Protein AF-0000000077609383 (afdb_homodimer)

Nearest PDB structures (foldseek):
  3kye-assembly2_C  TM=8.681E-01  e=3.679E-08  Streptomyces avermitilis MA-4680 = NBRC 14893
  3t1q-assembly1_B  TM=8.604E-01  e=1.510E-07  Thermus thermophilus HB8
  3t1r-assembly2_C  TM=8.497E-01  e=1.930E-07  Thermus thermophilus HB8
  1j3w-assembly1_B  TM=8.559E-01  e=5.478E-07  Thermus thermophilus HB8
  7f8m-assembly3_F  TM=8.580E-01  e=4.845E-07  Candidatus Thorarchaeota archaeon SMTZ1-45

Foldseek 3Di:
DPPLVCVQVLQCPLDDPFWAKKFKAWLCQHTSDMDGPCPVHNPSVVSNVVSVVLVVCQVCVCVVPVPDGDAKDWDDDPFKIKIWGAAADTMIMIIMGGPPPDPVSVNVSSNVSSVVRNVVVVVVVD/DPPLVCVQVLQCPLDDPFWAKKFKAWLCQHTSDMDGPCPVHNPSVVSNVVSVVLVVCQVCVCVVPVPDGDAKDWDDDPFKIKIWGAAADTMIMIIMGGPPPDPVSVNVSSNVSSVVRNVVVVVVVD

Secondary structure (DSSP, 8-state):
---TTTHHHHHHTT-BTTEEEEEEEETT--EEEEEE-SSS--HHHHHHHHHHHHHHHHHHHHHH-TT----EEEEE-SS-EEEEEEETTTEEEEEEE-TTS-HHHHHHHHHHHHHHHHHHHHHHH-/---TTTHHHHHGGG-BTTEEEEEEEETT--EEEEEE-SSS--HHHHHHHHHHHHHHHHHHHHHH-TT----EEEEE-SS-EEEEEEETTTEEEEEEE-TTS-HHHHHHHHHHHHHHHHHHHHHHH-

Structure (mmCIF, N/CA/C/O backbone):
data_AF-0000000077609383-model_v1
#
loop_
_entity.id
_entity.type
_entity.pdbx_description
1 polymer 'Roadblock/LC7 domain'
#
loop_
_atom_site.group_PDB
_atom_site.id
_atom_site.type_symbol
_atom_site.label_atom_id
_atom_site.label_alt_id
_atom_site.label_comp_id
_atom_site.label_asym_id
_atom_site.label_entity_id
_atom_site.label_seq_id
_atom_site.pdbx_PDB_ins_code
_atom_site.Cartn_x
_atom_site.Cartn_y
_atom_site.Cartn_z
_atom_site.occupancy
_atom_site.B_iso_or_equiv
_atom_site.auth_seq_id
_atom_site.auth_comp_id
_atom_site.auth_asym_id
_atom_site.auth_atom_id
_atom_site.pdbx_PDB_model_num
ATOM 1 N N . MET A 1 1 ? -0.953 -30.688 -5.75 1 47.53 1 MET A N 1
ATOM 2 C CA . MET A 1 1 ? 0.244 -29.984 -5.297 1 47.53 1 MET A CA 1
ATOM 3 C C . MET A 1 1 ? 0.828 -29.125 -6.422 1 47.53 1 MET A C 1
ATOM 5 O O . MET A 1 1 ? 0.877 -29.562 -7.574 1 47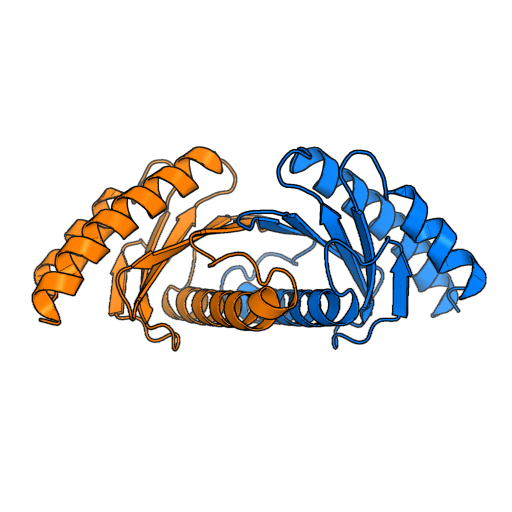.53 1 MET A O 1
ATOM 9 N N . LEU A 1 2 ? 0.626 -27.797 -6.316 1 54.72 2 LEU A N 1
ATOM 10 C CA . LEU A 1 2 ? 1.223 -27.031 -7.406 1 54.72 2 LEU A CA 1
ATOM 11 C C . LEU A 1 2 ? 2.557 -27.641 -7.828 1 54.72 2 LEU A C 1
ATOM 13 O O . LEU A 1 2 ? 3.41 -27.922 -6.984 1 54.72 2 LEU A O 1
ATOM 17 N N . ARG A 1 3 ? 2.477 -28.453 -8.82 1 62.62 3 ARG A N 1
ATOM 18 C CA . ARG A 1 3 ? 3.744 -28.969 -9.32 1 62.62 3 ARG A CA 1
ATOM 19 C C . ARG A 1 3 ? 4.812 -27.891 -9.344 1 62.62 3 ARG A C 1
ATOM 21 O O . ARG A 1 3 ? 4.672 -26.875 -10.047 1 62.62 3 ARG A O 1
ATOM 28 N N . ALA A 1 4 ? 5.645 -27.812 -8.391 1 66 4 ALA A N 1
ATOM 29 C CA . ALA A 1 4 ? 6.781 -26.922 -8.156 1 66 4 ALA A CA 1
ATOM 30 C C . ALA A 1 4 ? 7.492 -26.578 -9.469 1 66 4 ALA A C 1
ATOM 32 O O . ALA A 1 4 ? 7.883 -25.438 -9.688 1 66 4 ALA A O 1
ATOM 33 N N . LYS A 1 5 ? 7.383 -27.594 -10.406 1 75.38 5 LYS A N 1
ATOM 34 C CA . LYS A 1 5 ? 8.203 -27.406 -11.602 1 75.38 5 LYS A CA 1
ATOM 35 C C . LYS A 1 5 ? 7.559 -26.422 -12.562 1 75.38 5 LYS A C 1
ATOM 37 O O . LYS A 1 5 ? 8.25 -25.734 -13.32 1 75.38 5 LYS A O 1
ATOM 42 N N . VAL A 1 6 ? 6.301 -26.266 -12.438 1 88.25 6 VAL A N 1
ATOM 43 C CA . VAL A 1 6 ? 5.609 -25.453 -13.43 1 88.25 6 VAL A CA 1
ATOM 44 C C . VAL A 1 6 ? 5.402 -24.031 -12.891 1 88.25 6 VAL A C 1
ATOM 46 O O . VAL A 1 6 ? 5.141 -23.109 -13.656 1 88.25 6 VAL A O 1
ATOM 49 N N . LEU A 1 7 ? 5.617 -23.812 -11.609 1 93.44 7 LEU A N 1
ATOM 50 C CA . LEU A 1 7 ? 5.266 -22.562 -10.953 1 93.44 7 LEU A CA 1
ATOM 51 C C . LEU A 1 7 ? 6.09 -21.406 -11.516 1 93.44 7 LEU A C 1
ATOM 53 O O . LEU A 1 7 ? 5.543 -20.359 -11.898 1 93.44 7 LEU A O 1
ATOM 57 N N . PRO A 1 8 ? 7.383 -21.672 -11.734 1 93.81 8 PRO A N 1
ATOM 58 C CA . PRO A 1 8 ? 8.164 -20.562 -12.305 1 93.81 8 PRO A CA 1
ATOM 59 C C . PRO A 1 8 ? 7.715 -20.203 -13.719 1 93.81 8 PRO A C 1
ATOM 61 O O . PRO A 1 8 ? 7.723 -19.016 -14.086 1 93.81 8 PRO A O 1
ATOM 64 N N . GLU A 1 9 ? 7.383 -21.203 -14.453 1 94.56 9 GLU A N 1
ATOM 65 C CA . GLU A 1 9 ? 6.906 -20.953 -15.812 1 94.56 9 GLU A CA 1
ATOM 66 C C . GLU A 1 9 ? 5.613 -20.141 -15.805 1 94.56 9 GLU A C 1
ATOM 68 O O . GLU A 1 9 ? 5.453 -19.219 -16.594 1 94.56 9 GLU A O 1
ATOM 73 N N . VAL A 1 10 ? 4.715 -20.5 -14.922 1 96.06 10 VAL A N 1
ATOM 74 C CA . VAL A 1 10 ? 3.422 -19.828 -14.82 1 96.06 10 VAL A CA 1
ATOM 75 C C . VAL A 1 10 ? 3.619 -18.391 -14.352 1 96.06 10 VAL A C 1
ATOM 77 O O . VAL A 1 10 ? 3.072 -17.453 -14.938 1 96.06 10 VAL A O 1
ATOM 80 N N . LEU A 1 11 ? 4.422 -18.172 -13.32 1 97.38 11 LEU A N 1
ATOM 81 C CA . LEU A 1 11 ? 4.703 -16.844 -12.797 1 97.38 11 LEU A CA 1
ATOM 82 C C . LEU A 1 11 ? 5.398 -15.984 -13.852 1 97.38 11 LEU A C 1
ATOM 84 O O . LEU A 1 11 ? 5.152 -14.781 -13.938 1 97.38 11 LEU A O 1
ATOM 88 N N . GLY A 1 12 ? 6.211 -16.609 -14.617 1 97.12 12 GLY A N 1
ATOM 89 C CA . GLY A 1 12 ? 7.004 -15.922 -15.625 1 97.12 12 GLY A CA 1
ATOM 90 C C . GLY A 1 12 ? 6.164 -15.359 -16.766 1 97.12 12 GLY A C 1
ATOM 91 O O . GLY A 1 12 ? 6.629 -14.492 -17.516 1 97.12 12 GLY A O 1
ATOM 92 N N . GLN A 1 13 ? 4.938 -15.789 -16.875 1 96.38 13 GLN A N 1
ATOM 93 C CA . GLN A 1 13 ? 4.066 -15.398 -17.984 1 96.38 13 GLN A CA 1
ATOM 94 C C . GLN A 1 13 ? 3.783 -13.898 -17.953 1 96.38 13 GLN A C 1
ATOM 96 O O . GLN A 1 13 ? 3.498 -13.305 -19 1 96.38 13 GLN A O 1
ATOM 101 N N . ILE A 1 14 ? 3.879 -13.281 -16.766 1 97.31 14 ILE A N 1
ATOM 102 C CA . ILE A 1 14 ? 3.492 -11.875 -16.719 1 97.31 14 ILE A CA 1
ATOM 103 C C . ILE A 1 14 ? 4.734 -11 -16.547 1 97.31 14 ILE A C 1
ATOM 105 O O . ILE A 1 14 ? 4.633 -9.773 -16.484 1 97.31 14 ILE A O 1
ATOM 109 N N . VAL A 1 15 ? 5.883 -11.633 -16.453 1 96.94 15 VAL A N 1
ATOM 110 C CA . VAL A 1 15 ? 7.125 -10.883 -16.312 1 96.94 15 VAL A CA 1
ATOM 111 C C . VAL A 1 15 ? 7.57 -10.383 -17.688 1 96.94 15 VAL A C 1
ATOM 113 O O . VAL A 1 15 ? 7.559 -11.133 -18.672 1 96.94 15 VAL A O 1
ATOM 116 N N . GLY A 1 16 ? 7.969 -9.172 -17.766 1 94.69 16 GLY A N 1
ATOM 117 C CA . GLY A 1 16 ? 8.258 -8.477 -19 1 94.69 16 GLY A CA 1
ATOM 118 C C . GLY A 1 16 ? 7.461 -7.195 -19.172 1 94.69 16 GLY A C 1
ATOM 119 O O . GLY A 1 16 ? 6.559 -6.91 -18.391 1 94.69 16 GLY A O 1
ATOM 120 N N . ASP A 1 17 ? 7.859 -6.316 -20.109 1 93 17 ASP A N 1
ATOM 121 C CA . ASP A 1 17 ? 7.164 -5.066 -20.406 1 93 17 ASP A CA 1
ATOM 122 C C . ASP A 1 17 ? 6.977 -4.223 -19.156 1 93 17 ASP A C 1
ATOM 124 O O . ASP A 1 17 ? 5.863 -3.799 -18.844 1 93 17 ASP A O 1
ATOM 128 N N . GLY A 1 18 ? 7.973 -4.16 -18.391 1 94.5 18 GLY A N 1
ATOM 129 C CA . GLY A 1 18 ? 7.969 -3.289 -17.234 1 94.5 18 GLY A CA 1
ATOM 130 C C . GLY A 1 18 ? 7.758 -4.035 -15.922 1 94.5 18 GLY A C 1
ATOM 131 O O . GLY A 1 18 ? 8.055 -3.516 -14.852 1 94.5 18 GLY A O 1
ATOM 132 N N . ILE A 1 19 ? 7.129 -5.262 -15.969 1 97 19 ILE A N 1
ATOM 133 C CA . ILE A 1 19 ? 7.02 -6.117 -14.797 1 97 19 ILE A CA 1
ATOM 134 C C . ILE A 1 19 ? 8.312 -6.91 -14.617 1 97 19 ILE A C 1
ATOM 136 O O . ILE A 1 19 ? 8.688 -7.711 -15.477 1 97 19 ILE A O 1
ATOM 140 N N . THR A 1 20 ? 8.945 -6.734 -13.547 1 95.62 20 THR A N 1
ATOM 141 C CA . THR A 1 20 ? 10.312 -7.238 -13.406 1 95.62 20 THR A CA 1
ATOM 142 C C . THR A 1 20 ? 10.344 -8.453 -12.477 1 95.62 20 THR A C 1
ATOM 144 O O . THR A 1 20 ? 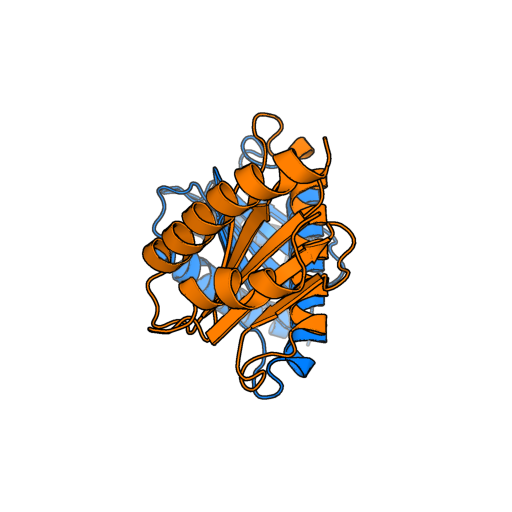11.336 -9.172 -12.43 1 95.62 20 THR A O 1
ATOM 147 N N . ALA A 1 21 ? 9.297 -8.656 -11.719 1 96.38 21 ALA A N 1
ATOM 148 C CA . ALA A 1 21 ? 9.266 -9.789 -10.797 1 96.38 21 ALA A CA 1
ATOM 149 C C . ALA A 1 21 ? 7.828 -10.227 -10.523 1 96.38 21 ALA A C 1
ATOM 151 O O . ALA A 1 21 ? 6.906 -9.406 -10.547 1 96.38 21 ALA A O 1
ATOM 152 N N . CYS A 1 22 ? 7.656 -11.438 -10.242 1 97.88 22 CYS A N 1
ATOM 153 C CA . CYS A 1 22 ? 6.41 -12.055 -9.805 1 97.88 22 CYS A CA 1
ATOM 154 C C . CYS A 1 22 ? 6.676 -13.148 -8.773 1 97.88 22 CYS A C 1
ATOM 156 O O . CYS A 1 22 ? 7.629 -13.914 -8.914 1 97.88 22 CYS A O 1
ATOM 158 N N . MET A 1 23 ? 5.883 -13.234 -7.789 1 97.06 23 MET A N 1
ATOM 159 C CA . MET A 1 23 ? 6.121 -14.164 -6.688 1 97.06 23 MET A CA 1
ATOM 160 C C . MET A 1 23 ? 4.805 -14.695 -6.129 1 97.06 23 MET A C 1
ATOM 162 O O . MET A 1 23 ? 3.781 -14.016 -6.184 1 97.06 23 MET A O 1
ATOM 166 N N . LEU A 1 24 ? 4.848 -15.844 -5.633 1 97.69 24 LEU A N 1
ATOM 167 C CA . LEU A 1 24 ? 3.789 -16.469 -4.848 1 97.69 24 LEU A CA 1
ATOM 168 C C . LEU A 1 24 ? 4.227 -16.656 -3.402 1 97.69 24 LEU A C 1
ATOM 170 O O . LEU A 1 24 ? 5.289 -17.219 -3.141 1 97.69 24 LEU A O 1
ATOM 174 N N . VAL A 1 25 ? 3.465 -16.141 -2.551 1 97.19 25 VAL A N 1
ATOM 175 C CA . VAL A 1 25 ? 3.807 -16.234 -1.135 1 97.19 25 VAL A CA 1
ATOM 176 C C . VAL A 1 25 ? 2.607 -16.75 -0.346 1 97.19 25 VAL A C 1
ATOM 178 O O . VAL A 1 25 ? 1.468 -16.672 -0.81 1 97.19 25 VAL A O 1
ATOM 181 N N . THR A 1 26 ? 2.846 -17.406 0.782 1 96.12 26 THR A N 1
ATOM 182 C CA . THR A 1 26 ? 1.755 -17.734 1.691 1 96.12 26 THR A CA 1
ATOM 183 C C . THR A 1 26 ? 1.215 -16.484 2.375 1 96.12 26 THR A C 1
ATOM 185 O O . THR A 1 26 ? 1.862 -15.43 2.361 1 96.12 26 THR A O 1
ATOM 188 N N . LEU A 1 27 ? 0.065 -16.609 2.969 1 93.31 27 LEU A N 1
ATOM 189 C CA . LEU A 1 27 ? -0.52 -15.484 3.682 1 93.31 27 LEU A CA 1
ATOM 190 C C . LEU A 1 27 ? 0.327 -15.109 4.895 1 93.31 27 LEU A C 1
ATOM 192 O O . LEU A 1 27 ? 0.22 -13.992 5.41 1 93.31 27 LEU A O 1
ATOM 196 N N . GLU A 1 28 ? 1.229 -15.977 5.285 1 92.31 28 GLU A N 1
ATOM 197 C CA . GLU A 1 28 ? 2.127 -15.734 6.406 1 92.31 28 GLU A CA 1
ATOM 198 C C . GLU A 1 28 ? 3.443 -15.117 5.938 1 92.31 28 GLU A C 1
ATOM 200 O O . GLU A 1 28 ? 4.293 -14.758 6.754 1 92.31 28 GLU A O 1
ATOM 205 N N . GLY A 1 29 ? 3.598 -15.039 4.633 1 93.69 29 GLY A N 1
ATOM 206 C CA . GLY A 1 29 ? 4.75 -14.32 4.105 1 93.69 29 GLY A CA 1
ATOM 207 C C . GLY A 1 29 ? 5.859 -15.242 3.639 1 93.69 29 GLY A C 1
ATOM 208 O O . GLY A 1 29 ? 6.934 -14.781 3.248 1 93.69 29 GLY A O 1
ATOM 209 N N . ALA A 1 30 ? 5.707 -16.531 3.707 1 95.06 30 ALA A N 1
ATOM 210 C CA . ALA A 1 30 ? 6.703 -17.453 3.193 1 95.06 30 ALA A CA 1
ATOM 211 C C . ALA A 1 30 ? 6.711 -17.469 1.667 1 95.06 30 ALA A C 1
ATOM 213 O O . ALA A 1 30 ? 5.66 -17.562 1.035 1 95.06 30 ALA A O 1
ATOM 214 N N . LEU A 1 31 ? 7.914 -17.406 1.06 1 96.06 31 LEU A N 1
ATOM 215 C CA . LEU A 1 31 ? 8.055 -17.438 -0.392 1 96.06 31 LEU A CA 1
ATOM 216 C C . LEU A 1 31 ? 7.887 -18.859 -0.926 1 96.06 31 LEU A C 1
ATOM 218 O O . LEU A 1 31 ? 8.625 -19.766 -0.531 1 96.06 31 LEU A O 1
ATOM 222 N N . VAL A 1 32 ? 6.926 -19.094 -1.778 1 95.56 32 VAL A N 1
ATOM 223 C CA . VAL A 1 32 ? 6.652 -20.391 -2.389 1 95.56 32 VAL A CA 1
ATOM 224 C C . VAL A 1 32 ? 7.414 -20.5 -3.707 1 95.56 32 VAL A C 1
ATOM 226 O O . VAL A 1 32 ? 7.949 -21.562 -4.027 1 95.56 32 VAL A O 1
ATOM 229 N N . GLY A 1 33 ? 7.469 -19.453 -4.484 1 95.56 33 GLY A N 1
ATOM 230 C CA . GLY A 1 33 ? 8.172 -19.359 -5.754 1 95.56 33 GLY A CA 1
ATOM 231 C C . GLY A 1 33 ? 8.211 -17.953 -6.316 1 95.56 33 GLY A C 1
ATOM 232 O O . GLY A 1 33 ? 7.391 -17.109 -5.953 1 95.56 33 GLY A O 1
ATOM 233 N N . SER A 1 34 ? 9.172 -17.688 -7.117 1 96.62 34 SER A N 1
ATOM 234 C CA . SER A 1 34 ? 9.305 -16.359 -7.691 1 96.62 34 SER A CA 1
ATOM 235 C C . SER A 1 34 ? 10.062 -16.391 -9.016 1 96.62 34 SER A C 1
ATOM 237 O O . SER A 1 34 ? 10.805 -17.344 -9.281 1 96.62 34 SER A O 1
ATOM 239 N N . VAL A 1 35 ? 9.812 -15.461 -9.781 1 96.69 35 VAL A N 1
ATOM 240 C CA . VAL A 1 35 ? 10.539 -15.219 -11.023 1 96.69 35 VAL A CA 1
ATOM 241 C C . VAL A 1 35 ? 10.961 -13.758 -11.102 1 96.69 35 VAL A C 1
ATOM 243 O O . VAL A 1 35 ? 10.227 -12.867 -10.656 1 96.69 35 VAL A O 1
ATOM 246 N N . GLY A 1 36 ? 12.133 -13.438 -11.703 1 94 36 GLY A N 1
ATOM 247 C CA . GLY A 1 36 ? 12.703 -12.109 -11.852 1 94 36 GLY A CA 1
ATOM 248 C C . GLY A 1 36 ? 14.203 -12.078 -11.648 1 94 36 GLY A C 1
ATOM 249 O O . GLY A 1 36 ? 14.797 -13.062 -11.203 1 94 36 GLY A O 1
ATOM 250 N N . ASP A 1 37 ? 14.805 -11.086 -12.055 1 80.31 37 ASP A N 1
ATOM 251 C CA . ASP A 1 37 ? 16.266 -11.07 -12.008 1 80.31 37 ASP A CA 1
ATOM 252 C C . ASP A 1 37 ? 16.766 -10.648 -10.625 1 80.31 37 ASP A C 1
ATOM 254 O O . ASP A 1 37 ? 17.969 -10.688 -10.359 1 80.31 37 ASP A O 1
ATOM 258 N N . GLY A 1 38 ? 15.891 -10.438 -9.734 1 69.5 38 GLY A N 1
ATOM 259 C CA . GLY A 1 38 ? 16.25 -10.086 -8.375 1 69.5 38 GLY A CA 1
ATOM 260 C C . GLY A 1 38 ? 17.031 -8.781 -8.281 1 69.5 38 GLY A C 1
ATOM 261 O O . GLY A 1 38 ? 17.531 -8.422 -7.219 1 69.5 38 GLY A O 1
ATOM 262 N N . LYS A 1 39 ? 17.188 -8.141 -9.406 1 73.12 39 LYS A N 1
ATOM 263 C CA . LYS A 1 39 ? 17.984 -6.922 -9.422 1 73.12 39 LYS A CA 1
ATOM 264 C C . LYS A 1 39 ? 17.203 -5.742 -8.859 1 73.12 39 LYS A C 1
ATOM 266 O O . LYS A 1 39 ? 17.75 -4.914 -8.133 1 73.12 39 LYS A O 1
ATOM 271 N N . ALA A 1 40 ? 15.977 -5.816 -9.148 1 71.25 40 ALA A N 1
ATOM 272 C CA . ALA A 1 40 ? 15.164 -4.672 -8.742 1 71.25 40 ALA A CA 1
ATOM 273 C C . ALA A 1 40 ? 14.781 -4.773 -7.266 1 71.25 40 ALA A C 1
ATOM 275 O O . ALA A 1 40 ? 14.844 -3.781 -6.531 1 71.25 40 ALA A O 1
ATOM 276 N N . VAL A 1 41 ? 14.398 -6.051 -6.855 1 82.44 41 VAL A N 1
ATOM 277 C CA . VAL A 1 41 ? 13.93 -6.188 -5.48 1 82.44 41 VAL A CA 1
ATOM 278 C C . VAL A 1 41 ? 14.312 -7.562 -4.938 1 82.44 41 VAL A C 1
ATOM 280 O O . VAL A 1 41 ? 14.445 -8.523 -5.703 1 82.44 41 VAL A O 1
ATOM 283 N N . ASP A 1 42 ? 14.633 -7.586 -3.648 1 89.88 42 ASP A N 1
ATOM 284 C CA . ASP A 1 42 ? 14.727 -8.867 -2.963 1 89.88 42 ASP A CA 1
ATOM 285 C C . ASP A 1 42 ? 13.359 -9.523 -2.816 1 89.88 42 ASP A C 1
ATOM 287 O O . ASP A 1 42 ? 12.492 -9.008 -2.107 1 89.88 42 ASP A O 1
ATOM 291 N N . HIS A 1 43 ? 13.133 -10.648 -3.453 1 92.19 43 HIS A N 1
ATOM 292 C CA . HIS A 1 43 ? 11.828 -11.281 -3.555 1 92.19 43 HIS A CA 1
ATOM 293 C C . HIS A 1 43 ? 11.32 -11.711 -2.184 1 92.19 43 HIS A C 1
ATOM 295 O O . HIS A 1 43 ? 10.117 -11.633 -1.908 1 92.19 43 HIS A O 1
ATOM 301 N N . LYS A 1 44 ? 12.25 -12.18 -1.327 1 91.56 44 LYS A N 1
ATOM 302 C CA . LYS A 1 44 ? 11.852 -12.609 0.012 1 91.56 44 LYS A CA 1
ATOM 303 C C . LYS A 1 44 ? 11.367 -11.43 0.845 1 91.56 44 LYS A C 1
ATOM 305 O O . LYS A 1 44 ? 10.352 -11.523 1.537 1 91.56 44 LYS A O 1
ATOM 310 N N . VAL A 1 45 ? 12.062 -10.367 0.769 1 90.12 45 VAL A N 1
ATOM 311 C CA . VAL A 1 45 ? 11.719 -9.164 1.525 1 90.12 45 VAL A CA 1
ATOM 312 C C . VAL A 1 45 ? 10.398 -8.594 1.016 1 90.12 45 VAL A C 1
ATOM 314 O O . VAL A 1 45 ? 9.492 -8.312 1.804 1 90.12 45 VAL A O 1
ATOM 317 N N . VAL A 1 46 ? 10.234 -8.492 -0.304 1 91.94 46 VAL A N 1
ATOM 318 C CA . VAL A 1 46 ? 9.023 -7.941 -0.899 1 91.94 46 VAL A CA 1
ATOM 319 C C . VAL A 1 46 ? 7.832 -8.836 -0.567 1 91.94 46 VAL A C 1
ATOM 321 O O . VAL A 1 46 ? 6.75 -8.344 -0.234 1 91.94 46 VAL A O 1
ATOM 324 N N . GLY A 1 47 ? 8.047 -10.133 -0.666 1 93.25 47 GLY A N 1
ATOM 325 C CA . GLY A 1 47 ? 6.992 -11.062 -0.317 1 93.25 47 GLY A CA 1
ATOM 326 C C . GLY A 1 47 ? 6.496 -10.906 1.108 1 93.25 47 GLY A C 1
ATOM 327 O O . GLY A 1 47 ? 5.289 -10.906 1.357 1 93.25 47 GLY A O 1
ATOM 328 N N . ALA A 1 48 ? 7.426 -10.758 2.059 1 93.25 48 ALA A N 1
ATOM 329 C CA . ALA A 1 48 ? 7.082 -10.562 3.467 1 93.25 48 ALA A CA 1
ATOM 330 C C . ALA A 1 48 ? 6.301 -9.266 3.67 1 93.25 48 ALA A C 1
ATOM 332 O O . ALA A 1 48 ? 5.293 -9.25 4.383 1 93.25 48 ALA A O 1
ATOM 333 N N . ILE A 1 49 ? 6.742 -8.234 3.043 1 93.62 49 ILE A N 1
ATOM 334 C CA . ILE A 1 49 ? 6.09 -6.934 3.152 1 93.62 49 ILE A CA 1
ATOM 335 C C . ILE A 1 49 ? 4.672 -7.02 2.594 1 93.62 49 ILE A C 1
ATOM 337 O O . ILE A 1 49 ? 3.719 -6.559 3.227 1 93.62 49 ILE A O 1
ATOM 341 N N . ALA A 1 50 ? 4.586 -7.621 1.401 1 95.19 50 ALA A N 1
ATOM 342 C CA . ALA A 1 50 ? 3.299 -7.77 0.729 1 95.19 50 ALA A CA 1
ATOM 343 C C . ALA A 1 50 ? 2.303 -8.516 1.612 1 95.19 50 ALA A C 1
ATOM 345 O O . ALA A 1 50 ? 1.178 -8.055 1.818 1 95.19 50 ALA A O 1
ATOM 346 N N . SER A 1 51 ? 2.746 -9.602 2.135 1 95.12 51 SER A N 1
ATOM 347 C CA . SER A 1 51 ? 1.856 -10.422 2.955 1 95.12 51 SER A CA 1
ATOM 348 C C . SER A 1 51 ? 1.425 -9.672 4.211 1 95.12 51 SER A C 1
ATOM 350 O O . SER A 1 51 ? 0.257 -9.727 4.602 1 95.12 51 SER A O 1
ATOM 352 N N . HIS A 1 52 ? 2.33 -8.977 4.848 1 93.19 52 HIS A N 1
ATOM 353 C CA . HIS A 1 52 ? 2.006 -8.203 6.035 1 93.19 52 HIS A CA 1
ATOM 354 C C . HIS A 1 52 ? 1.041 -7.066 5.707 1 93.19 52 HIS A C 1
ATOM 356 O O . HIS A 1 52 ? 0.088 -6.82 6.449 1 93.19 52 HIS A O 1
ATOM 362 N N . THR A 1 53 ? 1.308 -6.395 4.711 1 94.5 53 THR A N 1
ATOM 363 C CA . THR A 1 53 ? 0.449 -5.301 4.273 1 94.5 53 THR A CA 1
ATOM 364 C C . THR A 1 53 ? -0.953 -5.809 3.951 1 94.5 53 THR A C 1
ATOM 366 O O . THR A 1 53 ? -1.946 -5.242 4.414 1 94.5 53 THR A O 1
ATOM 369 N N . TRP A 1 54 ? -1.007 -6.902 3.213 1 94.81 54 TRP A N 1
ATOM 370 C CA . TRP A 1 54 ? -2.285 -7.527 2.887 1 94.81 54 TRP A CA 1
ATOM 371 C C . TRP A 1 54 ? -3.059 -7.883 4.152 1 94.81 54 TRP A C 1
ATOM 373 O O . TRP A 1 54 ? -4.23 -7.531 4.289 1 94.81 54 TRP A O 1
ATOM 383 N N . GLY A 1 55 ? -2.355 -8.555 5.051 1 93.06 55 GLY A N 1
ATOM 384 C CA . GLY A 1 55 ? -2.98 -8.961 6.297 1 93.06 55 GLY A CA 1
ATOM 385 C C . GLY A 1 55 ? -3.523 -7.789 7.098 1 93.06 55 GLY A C 1
ATOM 386 O O . GLY A 1 55 ? -4.609 -7.875 7.676 1 93.06 55 GLY A O 1
ATOM 387 N N . GLU A 1 56 ? -2.764 -6.73 7.172 1 90 56 GLU A N 1
ATOM 388 C CA . GLU A 1 56 ? -3.176 -5.523 7.883 1 90 56 GLU A CA 1
ATOM 389 C C . GLU A 1 56 ? -4.484 -4.973 7.32 1 90 56 GLU A C 1
ATOM 391 O O . GLU A 1 56 ? -5.383 -4.598 8.078 1 90 56 GLU A O 1
ATOM 396 N N . TYR A 1 57 ? -4.625 -4.852 5.996 1 90.19 57 TYR A N 1
ATOM 397 C CA . TYR A 1 57 ? -5.797 -4.285 5.336 1 90.19 57 TYR A CA 1
ATOM 398 C C . TYR A 1 57 ? -6.965 -5.266 5.355 1 90.19 57 TYR A C 1
ATOM 400 O O . TYR A 1 57 ? -8.125 -4.855 5.434 1 90.19 57 TYR A O 1
ATOM 408 N N . LEU A 1 58 ? -6.621 -6.539 5.277 1 85.06 58 LEU A N 1
ATOM 409 C CA . LEU A 1 58 ? -7.664 -7.551 5.391 1 85.06 58 LEU A CA 1
ATOM 410 C C . LEU A 1 58 ? -8.32 -7.512 6.766 1 85.06 58 LEU A C 1
ATOM 412 O O . LEU A 1 58 ? -9.547 -7.562 6.879 1 85.06 58 LEU A O 1
ATOM 416 N N . HIS A 1 59 ? -7.492 -7.445 7.777 1 82.38 59 HIS A N 1
ATOM 417 C CA . HIS A 1 59 ? -7.996 -7.477 9.148 1 82.38 59 HIS A CA 1
ATOM 418 C C . HIS A 1 59 ? -8.633 -6.145 9.531 1 82.38 59 HIS A C 1
ATOM 420 O O . HIS A 1 59 ? -9.719 -6.117 10.109 1 82.38 59 HIS A O 1
ATOM 426 N N . ALA A 1 60 ? -7.945 -5.039 9.227 1 73.06 60 ALA A N 1
ATOM 427 C CA . ALA A 1 60 ? -8.461 -3.711 9.57 1 73.06 60 ALA A CA 1
ATOM 428 C C . ALA A 1 60 ? -9.602 -3.311 8.648 1 73.06 60 ALA A C 1
ATOM 430 O O . ALA A 1 60 ? -10.508 -2.584 9.055 1 73.06 60 ALA A O 1
ATOM 431 N N . GLY A 1 61 ? -9.414 -3.6 7.375 1 65.06 61 GLY A N 1
ATOM 432 C CA . GLY A 1 61 ? -10.422 -3.27 6.379 1 65.06 61 GLY A CA 1
ATOM 433 C C . GLY A 1 61 ? -11.789 -3.844 6.699 1 65.06 61 GLY A C 1
ATOM 434 O O . GLY A 1 61 ? -12.812 -3.232 6.387 1 65.06 61 GLY A O 1
ATOM 435 N N . LYS A 1 62 ? -11.766 -5.008 7.184 1 62.84 62 LYS A N 1
ATOM 436 C CA . LYS A 1 62 ? -13.031 -5.543 7.676 1 62.84 62 LYS A CA 1
ATOM 437 C C . LYS A 1 62 ? -13.711 -4.566 8.633 1 62.84 62 LYS A C 1
ATOM 439 O O . LYS A 1 62 ? -14.938 -4.445 8.648 1 62.84 62 LYS A O 1
ATOM 444 N N . GLU A 1 63 ? -12.875 -3.936 9.258 1 57.78 63 GLU A N 1
ATOM 445 C CA . GLU A 1 63 ? -13.406 -2.951 10.195 1 57.78 63 GLU A CA 1
ATOM 446 C C . GLU A 1 63 ? -13.766 -1.65 9.484 1 57.78 63 GLU A C 1
ATOM 448 O O . GLU A 1 63 ? -14.805 -1.046 9.773 1 57.78 63 GLU A O 1
ATOM 453 N N . ALA A 1 64 ? -12.852 -1.293 8.648 1 56.94 64 ALA A N 1
ATOM 454 C CA . ALA A 1 64 ? -13.031 -0.019 7.957 1 56.94 64 ALA A CA 1
ATOM 455 C C . ALA A 1 64 ? -14.031 -0.156 6.809 1 56.94 64 ALA A C 1
ATOM 457 O O . ALA A 1 64 ? -14.742 0.797 6.477 1 56.94 64 ALA A O 1
ATOM 458 N N . ASN A 1 65 ? -14.055 -1.305 6.121 1 55.75 65 ASN A N 1
ATOM 459 C CA . ASN A 1 65 ? -14.984 -1.615 5.039 1 55.75 65 ASN A CA 1
ATOM 460 C C . ASN A 1 65 ? -15.539 -3.029 5.168 1 55.75 65 ASN A C 1
ATOM 462 O O . ASN A 1 65 ? -15.141 -3.928 4.426 1 55.75 65 ASN A O 1
ATOM 466 N N . PRO A 1 66 ? -16.391 -3.098 6.121 1 53 66 PRO A N 1
ATOM 467 C CA . PRO A 1 66 ? -16.906 -4.434 6.426 1 53 66 PRO A CA 1
ATOM 468 C C . PRO A 1 66 ? -17.5 -5.129 5.199 1 53 66 PRO A C 1
ATOM 470 O O . PRO A 1 66 ? -17.625 -6.355 5.184 1 53 66 PRO A O 1
ATOM 473 N N . ALA A 1 67 ? -18 -4.25 4.316 1 50 67 ALA A N 1
ATOM 474 C CA . ALA A 1 67 ? -18.812 -4.82 3.238 1 50 67 ALA A CA 1
ATOM 475 C C . ALA A 1 67 ? -17.938 -5.547 2.223 1 50 67 ALA A C 1
ATOM 477 O O . ALA A 1 67 ? -18.438 -6.238 1.339 1 50 67 ALA A O 1
ATOM 478 N N . GLY A 1 68 ? -16.562 -5.504 2.361 1 59.34 68 GLY A N 1
ATOM 479 C CA . GLY A 1 68 ? -15.992 -6.078 1.148 1 59.34 68 GLY A CA 1
ATOM 480 C C . GLY A 1 68 ? -14.703 -6.836 1.39 1 59.34 68 GLY A C 1
ATOM 481 O O . GLY A 1 68 ? -14.031 -6.629 2.406 1 59.34 68 GLY A O 1
ATOM 482 N N . ASP A 1 69 ? -14.578 -7.941 0.693 1 73 69 ASP A N 1
ATOM 483 C CA . ASP A 1 69 ? -13.359 -8.742 0.676 1 73 69 ASP A CA 1
ATOM 484 C C . ASP A 1 69 ? -12.281 -8.086 -0.177 1 73 69 ASP A C 1
ATOM 486 O O . ASP A 1 69 ? -12.578 -7.504 -1.224 1 73 69 ASP A O 1
ATOM 490 N N . LEU A 1 70 ? -11.164 -7.883 0.359 1 86.38 70 LEU A N 1
ATOM 491 C CA . LEU A 1 70 ? -10.008 -7.406 -0.392 1 86.38 70 LEU A CA 1
ATOM 492 C C . LEU A 1 70 ? -9.602 -8.414 -1.459 1 86.38 70 LEU A C 1
ATOM 494 O O . LEU A 1 70 ? -9.336 -9.578 -1.148 1 86.38 70 LEU A O 1
ATOM 498 N N . ARG A 1 71 ? -9.734 -8.047 -2.723 1 89.31 71 ARG A N 1
ATOM 499 C CA . ARG A 1 71 ? -9.391 -8.969 -3.797 1 89.31 71 ARG A CA 1
ATOM 500 C C . ARG A 1 71 ? -8.047 -8.602 -4.422 1 89.31 71 ARG A C 1
ATOM 502 O O . ARG A 1 71 ? -7.238 -9.484 -4.727 1 89.31 71 ARG A O 1
ATOM 509 N N . THR A 1 72 ? -7.852 -7.324 -4.641 1 95.25 72 THR A N 1
ATOM 510 C CA . THR A 1 72 ? -6.609 -6.844 -5.23 1 95.25 72 THR A CA 1
ATOM 511 C C . THR A 1 72 ? -6.168 -5.539 -4.578 1 95.25 72 THR A C 1
ATOM 513 O O . THR A 1 72 ? -7.004 -4.703 -4.223 1 95.25 72 THR A O 1
ATOM 516 N N . MET A 1 73 ? -4.902 -5.359 -4.387 1 96.38 73 MET A N 1
ATOM 517 C CA . MET A 1 73 ? -4.285 -4.164 -3.816 1 96.38 73 MET A CA 1
ATOM 518 C C . MET A 1 73 ? -3.121 -3.688 -4.68 1 96.38 73 MET A C 1
ATOM 520 O O . MET A 1 73 ? -2.314 -4.496 -5.141 1 96.38 73 MET A O 1
ATOM 524 N N . LEU A 1 74 ? -3.066 -2.441 -4.977 1 97.5 74 LEU A N 1
ATOM 525 C CA . LEU A 1 74 ? -1.933 -1.827 -5.656 1 97.5 74 LEU A CA 1
ATOM 526 C C . LEU A 1 74 ? -1.22 -0.839 -4.738 1 97.5 74 LEU A C 1
ATOM 528 O O . LEU A 1 74 ? -1.861 0.008 -4.113 1 97.5 74 LEU A O 1
ATOM 532 N N . VAL A 1 75 ? 0.047 -0.963 -4.586 1 96.69 75 VAL A N 1
ATOM 533 C CA . VAL A 1 75 ? 0.884 -0.04 -3.83 1 96.69 75 VAL A CA 1
ATOM 534 C C . VAL A 1 75 ? 1.86 0.664 -4.77 1 96.69 75 VAL A C 1
ATOM 536 O O . VAL A 1 75 ? 2.65 0.011 -5.457 1 96.69 75 VAL A O 1
ATOM 539 N N . GLU A 1 76 ? 1.782 1.952 -4.84 1 95.5 76 GLU A N 1
ATOM 540 C CA . GLU A 1 76 ? 2.719 2.74 -5.637 1 95.5 76 GLU A CA 1
ATOM 541 C C . GLU A 1 76 ? 3.777 3.396 -4.754 1 95.5 76 GLU A C 1
ATOM 543 O O . GLU A 1 76 ? 3.445 4.074 -3.777 1 95.5 76 GLU A O 1
ATOM 548 N N . LEU A 1 77 ? 5.012 3.193 -5.109 1 91.94 77 LEU A N 1
ATOM 549 C CA . LEU A 1 77 ? 6.176 3.76 -4.441 1 91.94 77 LEU A CA 1
ATOM 550 C C . LEU A 1 77 ? 6.91 4.734 -5.359 1 91.94 77 LEU A C 1
ATOM 552 O O . LEU A 1 77 ? 6.395 5.102 -6.418 1 91.94 77 LEU A O 1
ATOM 556 N N . GLU A 1 78 ? 8.023 5.227 -4.91 1 87.88 78 GLU A N 1
ATOM 557 C CA . GLU A 1 78 ? 8.773 6.215 -5.68 1 87.88 78 GLU A CA 1
ATOM 558 C C . GLU A 1 78 ? 9.32 5.609 -6.969 1 87.88 78 GLU A C 1
ATOM 560 O O . GLU A 1 78 ? 9.344 6.27 -8.008 1 87.88 78 GLU A O 1
ATOM 565 N N . ARG A 1 79 ? 9.68 4.34 -6.926 1 85.44 79 ARG A N 1
ATOM 566 C CA . ARG A 1 79 ? 10.391 3.789 -8.078 1 85.44 79 ARG A CA 1
ATOM 567 C C . ARG A 1 79 ? 9.766 2.467 -8.516 1 85.44 79 ARG A C 1
ATOM 569 O O . ARG A 1 79 ? 10.406 1.673 -9.211 1 85.44 79 ARG A O 1
ATOM 576 N N . GLY A 1 80 ? 8.633 2.209 -8.047 1 91.06 80 GLY A N 1
ATOM 577 C CA . GLY A 1 80 ? 8.008 0.949 -8.422 1 91.06 80 GLY A CA 1
ATOM 578 C C . GLY A 1 80 ? 6.57 0.826 -7.957 1 91.06 80 GLY A C 1
ATOM 579 O O . GLY A 1 80 ? 6.07 1.693 -7.238 1 91.06 80 GLY A O 1
ATOM 580 N N . ARG A 1 81 ? 5.961 -0.257 -8.438 1 95.25 81 ARG A N 1
ATOM 581 C CA . ARG A 1 81 ? 4.598 -0.611 -8.062 1 95.25 81 ARG A CA 1
ATOM 582 C C . ARG A 1 81 ? 4.5 -2.084 -7.68 1 95.25 81 ARG A C 1
ATOM 584 O O . ARG A 1 81 ? 5.125 -2.938 -8.312 1 95.25 81 ARG A O 1
ATOM 591 N N . LEU A 1 82 ? 3.785 -2.295 -6.664 1 96.5 82 LEU A N 1
ATOM 592 C CA . LEU A 1 82 ? 3.516 -3.652 -6.203 1 96.5 82 LEU A CA 1
ATOM 593 C C . LEU A 1 82 ? 2.027 -3.971 -6.293 1 96.5 82 LEU A C 1
ATOM 595 O O . LEU A 1 82 ? 1.201 -3.252 -5.723 1 96.5 82 LEU A O 1
ATOM 599 N N . ALA A 1 83 ? 1.67 -4.969 -7.07 1 98 83 ALA A N 1
ATOM 600 C CA . ALA A 1 83 ? 0.301 -5.477 -7.137 1 98 83 ALA A CA 1
ATOM 601 C C . ALA A 1 83 ? 0.175 -6.812 -6.418 1 98 83 ALA A C 1
ATOM 603 O O . ALA A 1 83 ? 1.076 -7.652 -6.492 1 98 83 ALA A O 1
ATOM 604 N N . MET A 1 84 ? -0.897 -6.98 -5.73 1 97.88 84 MET A N 1
ATOM 605 C CA . MET A 1 84 ? -1.149 -8.203 -4.973 1 97.88 84 MET A CA 1
ATOM 606 C C . MET A 1 84 ? -2.586 -8.672 -5.164 1 97.88 84 MET A C 1
ATOM 608 O O . MET A 1 84 ? -3.514 -7.863 -5.188 1 97.88 84 MET A O 1
ATOM 612 N N . THR A 1 85 ? -2.773 -9.906 -5.254 1 97.38 85 THR A N 1
ATOM 613 C CA . THR A 1 85 ? -4.105 -10.5 -5.309 1 97.38 85 THR A CA 1
ATOM 614 C C . THR A 1 85 ? -4.094 -11.914 -4.734 1 97.38 85 THR A C 1
ATOM 616 O O . THR A 1 85 ? -3.047 -12.555 -4.68 1 97.38 85 THR A O 1
ATOM 619 N N . VAL A 1 86 ? -5.152 -12.336 -4.32 1 95.19 86 VAL A N 1
ATOM 620 C CA . VAL A 1 86 ? -5.266 -13.68 -3.758 1 95.19 86 VAL A CA 1
ATOM 621 C C . VAL A 1 86 ? -5.078 -14.719 -4.859 1 95.19 86 VAL A C 1
ATOM 623 O O . VAL A 1 86 ? -5.48 -14.5 -6.004 1 95.19 86 VAL A O 1
ATOM 626 N N . ALA A 1 87 ? -4.43 -15.742 -4.496 1 95.75 87 ALA A N 1
ATOM 627 C CA . ALA A 1 87 ? -4.312 -16.953 -5.301 1 95.75 87 ALA A CA 1
ATOM 628 C C . ALA A 1 87 ? -4.746 -18.188 -4.508 1 95.75 87 ALA A C 1
ATOM 630 O O . ALA A 1 87 ? -3.957 -18.75 -3.744 1 95.75 87 ALA A O 1
ATOM 631 N N . GLY A 1 88 ? -5.953 -18.641 -4.746 1 92.31 88 GLY A N 1
ATOM 632 C CA . GLY A 1 88 ? -6.512 -19.688 -3.908 1 92.31 88 GLY A CA 1
ATOM 633 C C . GLY A 1 88 ? -6.828 -19.219 -2.5 1 92.31 88 GLY A C 1
ATOM 634 O O . GLY A 1 88 ? -7.129 -18.047 -2.285 1 92.31 88 GLY A O 1
ATOM 635 N N . LYS A 1 89 ? -6.852 -20.172 -1.553 1 89.69 89 LYS A N 1
ATOM 636 C CA . LYS A 1 89 ? -7.297 -19.875 -0.195 1 89.69 89 LYS A CA 1
ATOM 637 C C . LYS A 1 89 ? -6.121 -19.469 0.69 1 89.69 89 LYS A C 1
ATOM 639 O O . LYS A 1 89 ? -6.301 -18.766 1.682 1 89.69 89 LYS A O 1
ATOM 644 N N . SER A 1 90 ? -4.922 -19.844 0.252 1 92.69 90 SER A N 1
ATOM 645 C CA . SER A 1 90 ? -3.836 -19.781 1.224 1 92.69 90 SER A CA 1
ATOM 646 C C . SER A 1 90 ? -2.652 -18.984 0.681 1 92.69 90 SER A C 1
ATOM 648 O O . SER A 1 90 ? -1.636 -18.844 1.362 1 92.69 90 SER A O 1
ATOM 650 N N . PHE A 1 91 ? -2.793 -18.422 -0.524 1 95.62 91 PHE A N 1
ATOM 651 C CA . PHE A 1 91 ? -1.616 -17.812 -1.131 1 95.62 91 PHE A CA 1
ATOM 652 C C . PHE A 1 91 ? -1.932 -16.406 -1.625 1 95.62 91 PHE A C 1
ATOM 654 O O . PHE A 1 91 ? -3.1 -16.047 -1.806 1 95.62 91 PHE A O 1
ATOM 661 N N . LEU A 1 92 ? -0.868 -15.648 -1.726 1 97.38 92 LEU A N 1
ATOM 662 C CA . LEU A 1 92 ? -0.878 -14.297 -2.281 1 97.38 92 LEU A CA 1
ATOM 663 C C . LEU A 1 92 ? 0.048 -14.203 -3.49 1 97.38 92 LEU A C 1
ATOM 665 O O . LEU A 1 92 ? 1.216 -14.594 -3.414 1 97.38 92 LEU A O 1
ATOM 669 N N . LEU A 1 93 ? -0.466 -13.789 -4.609 1 98.25 93 LEU A N 1
ATOM 670 C CA . LEU A 1 93 ? 0.335 -13.492 -5.793 1 98.25 93 LEU A CA 1
ATOM 671 C C . LEU A 1 93 ? 0.772 -12.031 -5.801 1 98.25 93 LEU A C 1
ATOM 673 O O . LEU A 1 93 ? -0.052 -11.133 -5.629 1 98.25 93 LEU A O 1
ATOM 677 N N . CYS A 1 94 ? 2.037 -11.766 -6.047 1 97.88 94 CYS A N 1
ATOM 678 C CA . CYS A 1 94 ? 2.604 -10.422 -6.062 1 97.88 94 CYS A CA 1
ATOM 679 C C . CYS A 1 94 ? 3.387 -10.172 -7.344 1 97.88 94 CYS A C 1
ATOM 681 O O . CYS A 1 94 ? 4.105 -11.055 -7.82 1 97.88 94 CYS A O 1
ATOM 683 N N . ALA A 1 95 ? 3.277 -9.07 -7.895 1 97.5 95 ALA A N 1
ATOM 684 C CA . ALA A 1 95 ? 4.059 -8.648 -9.055 1 97.5 95 ALA A CA 1
ATOM 685 C C . ALA A 1 95 ? 4.613 -7.242 -8.867 1 97.5 95 ALA A C 1
ATOM 687 O O . ALA A 1 95 ? 3.912 -6.352 -8.383 1 97.5 95 ALA A O 1
ATOM 688 N N . TYR A 1 96 ? 5.805 -7.051 -9.172 1 95.88 96 TYR A N 1
ATOM 689 C CA . TYR A 1 96 ? 6.5 -5.777 -9.031 1 95.88 96 TYR A CA 1
ATOM 690 C C . TYR A 1 96 ? 6.84 -5.188 -10.398 1 95.88 96 TYR A C 1
ATOM 692 O O . TYR A 1 96 ? 7.344 -5.895 -11.273 1 95.88 96 TYR A O 1
ATOM 700 N N . SER A 1 97 ? 6.613 -3.932 -10.617 1 95.5 97 SER A N 1
ATOM 701 C CA . SER A 1 97 ? 6.891 -3.27 -11.883 1 95.5 97 SER A CA 1
ATOM 702 C C . SER A 1 97 ? 7.52 -1.896 -11.672 1 95.5 97 SER A C 1
ATOM 704 O O . SER A 1 97 ? 7.531 -1.385 -10.547 1 95.5 97 SER A O 1
ATOM 706 N N . SER A 1 98 ? 8.07 -1.352 -12.727 1 92.69 98 SER A N 1
ATOM 707 C CA . SER A 1 98 ? 8.469 0.053 -12.703 1 92.69 98 SER A CA 1
ATOM 708 C C . SER A 1 98 ? 7.246 0.97 -12.688 1 92.69 98 SER A C 1
ATOM 710 O O . SER A 1 98 ? 6.129 0.526 -12.953 1 92.69 98 SER A O 1
ATOM 712 N N . THR A 1 99 ? 7.453 2.232 -12.422 1 92.31 99 THR A N 1
ATOM 713 C CA . THR A 1 99 ? 6.375 3.211 -12.367 1 92.31 99 THR A CA 1
ATOM 714 C C . THR A 1 99 ? 5.887 3.557 -13.773 1 92.31 99 THR A C 1
ATOM 716 O O . THR A 1 99 ? 4.832 4.176 -13.93 1 92.31 99 THR A O 1
ATOM 719 N N . GLU A 1 100 ? 6.609 3.129 -14.797 1 94.69 100 GLU A N 1
ATOM 720 C CA . GLU A 1 100 ? 6.242 3.402 -16.188 1 94.69 100 GLU A CA 1
ATOM 721 C C . GLU A 1 100 ? 5.156 2.445 -16.672 1 94.69 100 GLU A C 1
ATOM 723 O O . GLU A 1 100 ? 4.445 2.738 -17.625 1 94.69 100 GLU A O 1
ATOM 728 N N . THR A 1 101 ? 5.125 1.279 -16.031 1 96.25 101 THR A N 1
ATOM 729 C CA . THR A 1 101 ? 4.066 0.334 -16.375 1 96.25 101 THR A CA 1
ATOM 730 C C . THR A 1 101 ? 2.707 0.86 -15.922 1 96.25 101 THR A C 1
ATOM 732 O O . THR A 1 101 ? 2.537 1.236 -14.758 1 96.25 101 THR A O 1
ATOM 735 N N . PRO A 1 102 ? 1.765 0.982 -16.844 1 96.56 102 PRO A N 1
ATOM 736 C CA . PRO A 1 102 ? 0.442 1.441 -16.406 1 96.56 102 PRO A CA 1
ATOM 737 C C . PRO A 1 102 ? -0.136 0.596 -15.281 1 96.56 102 PRO A C 1
ATOM 739 O O . PRO A 1 102 ? -0.15 -0.635 -15.367 1 96.56 102 PRO A O 1
ATOM 742 N N . ALA A 1 103 ? -0.641 1.286 -14.281 1 95.75 103 ALA A N 1
ATOM 743 C CA . ALA A 1 103 ? -1.16 0.604 -13.094 1 95.75 103 ALA A CA 1
ATOM 744 C C . ALA A 1 103 ? -2.283 -0.361 -13.469 1 95.75 103 ALA A C 1
ATOM 746 O O . ALA A 1 103 ? -2.346 -1.478 -12.945 1 95.75 103 ALA A O 1
ATOM 747 N N . GLY A 1 104 ? -3.182 0.098 -14.352 1 95.56 104 GLY A N 1
ATOM 748 C CA . GLY A 1 104 ? -4.293 -0.737 -14.781 1 95.56 104 GLY A CA 1
ATOM 749 C C . GLY A 1 104 ? -3.844 -2.027 -15.445 1 95.56 104 GLY A C 1
ATOM 750 O O . GLY A 1 104 ? -4.473 -3.072 -15.273 1 95.56 104 GLY A O 1
ATOM 751 N N . LEU A 1 105 ? -2.734 -1.952 -16.266 1 97.38 105 LEU A N 1
ATOM 752 C CA . LEU A 1 105 ? -2.201 -3.137 -16.922 1 97.38 105 LEU A CA 1
ATOM 753 C C . LEU A 1 105 ? -1.61 -4.109 -15.914 1 97.38 105 LEU A C 1
ATOM 755 O O . LEU A 1 105 ? -1.864 -5.316 -15.984 1 97.38 105 LEU A O 1
ATOM 759 N N . LEU A 1 106 ? -0.796 -3.641 -15 1 98 106 LEU A N 1
ATOM 760 C CA . LEU A 1 106 ? -0.24 -4.465 -13.93 1 98 106 LEU A CA 1
ATOM 761 C C . LEU A 1 106 ? -1.348 -5.172 -13.156 1 98 106 LEU A C 1
ATOM 763 O O . LEU A 1 106 ? -1.279 -6.383 -12.93 1 98 106 LEU A O 1
ATOM 767 N N . LYS A 1 107 ? -2.369 -4.418 -12.805 1 97.62 107 LYS A N 1
ATOM 768 C CA . LYS A 1 107 ? -3.512 -4.941 -12.062 1 97.62 107 LYS A CA 1
ATOM 769 C C . LYS A 1 107 ? -4.211 -6.055 -12.844 1 97.62 107 LYS A C 1
ATOM 771 O O . LYS A 1 107 ? -4.484 -7.125 -12.289 1 97.62 107 LYS A O 1
ATOM 776 N N . ALA A 1 108 ? -4.438 -5.828 -14.102 1 97.69 108 ALA A N 1
ATOM 777 C CA . ALA A 1 108 ? -5.129 -6.805 -14.938 1 97.69 108 ALA A CA 1
ATOM 778 C C . ALA A 1 108 ? -4.332 -8.102 -15.047 1 97.69 108 ALA A C 1
ATOM 780 O O . ALA A 1 108 ? -4.895 -9.195 -14.961 1 97.69 108 ALA A O 1
ATOM 781 N N . LYS A 1 109 ? -3.027 -7.957 -15.242 1 98.38 109 LYS A N 1
ATOM 782 C CA . LYS A 1 109 ? -2.172 -9.133 -15.391 1 98.38 109 LYS A CA 1
ATOM 783 C C . LYS A 1 109 ? -2.131 -9.945 -14.102 1 98.38 109 LYS A C 1
ATOM 785 O O . LYS A 1 109 ? -2.236 -11.172 -14.133 1 98.38 109 LYS A O 1
ATOM 790 N N . VAL A 1 110 ? -2.01 -9.297 -12.992 1 98.44 110 VAL A N 1
ATOM 791 C CA . VAL A 1 110 ? -1.934 -9.969 -11.703 1 98.44 110 VAL A CA 1
ATOM 792 C C . VAL A 1 110 ? -3.264 -10.656 -11.398 1 98.44 110 VAL A C 1
ATOM 794 O O . VAL A 1 110 ? -3.289 -11.789 -10.906 1 98.44 110 VAL A O 1
ATOM 797 N N . GLU A 1 111 ? -4.379 -9.969 -11.703 1 98.06 111 GLU A N 1
ATOM 798 C CA . GLU A 1 111 ? -5.695 -10.547 -11.461 1 98.06 111 GLU A CA 1
ATOM 799 C C . GLU A 1 111 ? -5.934 -11.773 -12.336 1 98.06 111 GLU A C 1
ATOM 801 O O . GLU A 1 111 ? -6.484 -12.773 -11.875 1 98.06 111 GLU A O 1
ATOM 806 N N . THR A 1 112 ? -5.551 -11.672 -13.562 1 98.19 112 THR A N 1
ATOM 807 C CA . THR A 1 112 ? -5.719 -12.797 -14.484 1 98.19 112 THR A CA 1
ATOM 808 C C . THR A 1 112 ? -4.902 -14 -14.023 1 98.19 112 THR A C 1
ATOM 810 O O . THR A 1 112 ? -5.422 -15.117 -13.945 1 98.19 112 THR A O 1
ATOM 813 N N . LEU A 1 113 ? -3.643 -13.766 -13.711 1 98.19 113 LEU A N 1
ATOM 814 C CA . LEU A 1 113 ? -2.779 -14.844 -13.25 1 98.19 113 LEU A CA 1
ATOM 815 C C . LEU A 1 113 ? -3.264 -15.406 -11.922 1 98.19 113 LEU A C 1
ATOM 817 O O . LEU A 1 113 ? -3.205 -16.609 -11.688 1 98.19 113 LEU A O 1
ATOM 821 N N . GLY A 1 114 ? -3.684 -14.539 -11.031 1 97.62 114 GLY A N 1
ATOM 822 C CA . GLY A 1 114 ? -4.246 -14.969 -9.758 1 97.62 114 GLY A CA 1
ATOM 823 C C . GLY A 1 114 ? -5.441 -15.891 -9.914 1 97.62 114 GLY A C 1
ATOM 824 O O . GLY A 1 114 ? -5.555 -16.891 -9.211 1 97.62 114 GLY A O 1
ATOM 825 N N . ALA A 1 115 ? -6.344 -15.523 -10.82 1 96.69 115 ALA A N 1
ATOM 826 C CA . ALA A 1 115 ? -7.512 -16.359 -11.094 1 96.69 115 ALA A CA 1
ATOM 827 C C . ALA A 1 115 ? -7.105 -17.719 -11.641 1 96.69 115 ALA A C 1
ATOM 829 O O . ALA A 1 115 ? -7.66 -18.75 -11.242 1 96.69 115 ALA A O 1
ATOM 830 N N . TYR A 1 116 ? -6.16 -17.75 -12.547 1 96.19 116 TYR A N 1
ATOM 831 C CA . TYR A 1 116 ? -5.641 -19 -13.102 1 96.19 116 TYR A CA 1
ATOM 832 C C . TYR A 1 116 ? -5.059 -19.875 -12 1 96.19 116 TYR A C 1
ATOM 834 O O . TYR A 1 116 ? -5.348 -21.078 -11.945 1 96.19 116 TYR A O 1
ATOM 842 N N . LEU A 1 117 ? -4.254 -19.297 -11.117 1 95.31 117 LEU A N 1
ATOM 843 C CA . LEU A 1 117 ? -3.605 -20.047 -10.047 1 95.31 117 LEU A CA 1
ATOM 844 C C . LEU A 1 117 ? -4.629 -20.547 -9.039 1 95.31 117 LEU A C 1
ATOM 846 O O . LEU A 1 117 ? -4.465 -21.625 -8.469 1 95.31 117 LEU A O 1
ATOM 850 N N . THR A 1 118 ? -5.633 -19.75 -8.805 1 94.5 118 THR A N 1
ATOM 851 C CA . THR A 1 118 ? -6.699 -20.172 -7.91 1 94.5 118 THR A CA 1
ATOM 852 C C . THR A 1 118 ? -7.34 -21.469 -8.422 1 94.5 118 THR A C 1
ATOM 854 O O . THR A 1 118 ? -7.512 -22.422 -7.66 1 94.5 118 THR A O 1
ATOM 857 N N . ALA A 1 119 ? -7.652 -21.531 -9.656 1 92.56 119 ALA A N 1
ATOM 858 C CA . ALA A 1 119 ? -8.258 -22.703 -10.266 1 92.56 119 ALA A CA 1
ATOM 859 C C . ALA A 1 119 ? -7.316 -23.906 -10.188 1 92.56 119 ALA A C 1
ATOM 861 O O . ALA A 1 119 ? -7.75 -25.031 -9.914 1 92.56 119 ALA A O 1
ATOM 862 N N . SER A 1 120 ? -6.055 -23.641 -10.352 1 88.75 120 SER A N 1
ATOM 863 C CA . SER A 1 120 ? -5.055 -24.703 -10.375 1 88.75 120 SER A CA 1
ATOM 864 C C . SER A 1 120 ? -4.766 -25.203 -8.961 1 88.75 120 SER A C 1
ATOM 866 O O . SER A 1 120 ? -4.574 -26.406 -8.766 1 88.75 120 SER A O 1
ATOM 868 N N . LEU A 1 121 ? -4.703 -24.359 -7.961 1 87.06 121 LEU A N 1
ATOM 869 C CA . LEU A 1 121 ? -4.34 -24.703 -6.59 1 87.06 121 LEU A CA 1
ATOM 870 C C . LEU A 1 121 ? -5.516 -25.328 -5.859 1 87.06 121 LEU A C 1
ATOM 872 O O . LEU A 1 121 ? -5.324 -26.172 -4.969 1 87.06 121 LEU A O 1
ATOM 876 N N . ASP A 1 122 ? -6.637 -24.875 -6.141 1 81.62 122 ASP A N 1
ATOM 877 C CA . ASP A 1 122 ? -7.836 -25.453 -5.547 1 81.62 122 ASP A CA 1
ATOM 878 C C . ASP A 1 122 ? -7.992 -26.922 -5.961 1 81.62 122 ASP A C 1
ATOM 880 O O . ASP A 1 122 ? -8.523 -27.734 -5.199 1 81.62 122 ASP A O 1
ATOM 884 N N . GLN A 1 123 ? -7.496 -27.25 -7.102 1 73.75 123 GLN A N 1
ATOM 885 C CA . GLN A 1 123 ? -7.559 -28.625 -7.59 1 73.75 123 GLN A CA 1
ATOM 886 C C . GLN A 1 123 ? -6.559 -29.516 -6.859 1 73.75 123 GLN A C 1
ATOM 888 O O . GLN A 1 123 ? -6.781 -30.734 -6.723 1 73.75 123 GLN A O 1
ATOM 893 N N . ILE A 1 124 ? -5.469 -28.859 -6.41 1 64.62 124 ILE A N 1
ATOM 894 C CA . ILE A 1 124 ? -4.461 -29.672 -5.719 1 64.62 124 ILE A CA 1
ATOM 895 C C . ILE A 1 124 ? -4.836 -29.812 -4.25 1 64.62 124 ILE A C 1
ATOM 897 O O . ILE A 1 124 ? -4.574 -30.844 -3.637 1 64.62 124 ILE A O 1
ATOM 901 N N . GLU A 1 125 ? -5.27 -28.781 -3.666 1 58.16 125 GLU A N 1
ATOM 902 C CA . GLU A 1 125 ? -5.645 -28.844 -2.256 1 58.16 125 GLU A CA 1
ATOM 903 C C . GLU A 1 125 ? -6.855 -29.75 -2.041 1 58.16 125 GLU A C 1
ATOM 905 O O . GLU A 1 125 ? -7.156 -30.125 -0.909 1 58.16 125 GLU A O 1
ATOM 910 N N . MET A 1 126 ? -7.574 -30.141 -3.096 1 45.75 126 MET A N 1
ATOM 911 C CA . MET A 1 126 ? -8.633 -31.125 -2.965 1 45.75 126 MET A CA 1
ATOM 912 C C . MET A 1 126 ? -8.078 -32.531 -3.115 1 45.75 126 MET A C 1
ATOM 914 O O . MET A 1 126 ? -7.086 -32.75 -3.816 1 45.75 126 MET A O 1
ATOM 918 N N . MET B 1 1 ? 4.617 24.812 18.016 1 47.78 1 MET B N 1
ATOM 919 C CA . MET B 1 1 ? 3.672 23.734 18.281 1 47.78 1 MET B CA 1
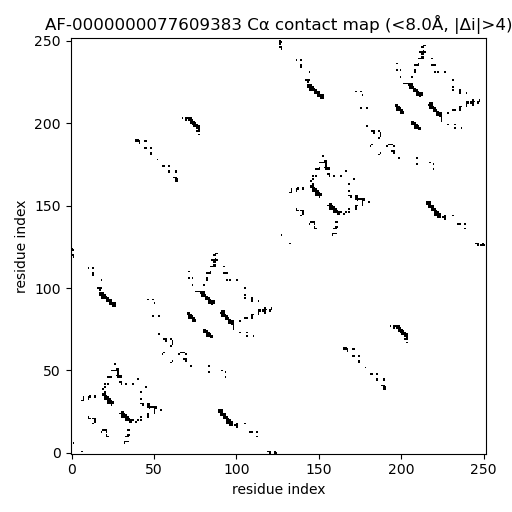ATOM 920 C C . MET B 1 1 ? 2.459 23.828 17.359 1 47.78 1 MET B C 1
ATOM 922 O O . MET B 1 1 ? 1.959 24.922 17.094 1 47.78 1 MET B O 1
ATOM 926 N N . LEU B 1 2 ? 2.408 22.891 16.391 1 54.62 2 LEU B N 1
ATOM 927 C CA . LEU B 1 2 ? 1.224 23.016 15.555 1 54.62 2 LEU B CA 1
ATOM 928 C C . LEU B 1 2 ? 0.006 23.406 16.391 1 54.62 2 LEU B C 1
ATOM 930 O O . LEU B 1 2 ? -0.28 22.781 17.406 1 54.62 2 LEU B O 1
ATOM 934 N N . ARG B 1 3 ? -0.237 24.656 16.406 1 62.62 3 ARG B N 1
ATOM 935 C CA . ARG B 1 3 ? -1.449 25.062 17.094 1 62.62 3 ARG B CA 1
ATOM 936 C C . ARG B 1 3 ? -2.605 24.125 16.797 1 62.62 3 ARG B C 1
ATOM 938 O O . ARG B 1 3 ? -2.994 23.969 15.641 1 62.62 3 ARG B O 1
ATOM 945 N N . ALA B 1 4 ? -2.906 23.234 17.656 1 66.38 4 ALA B N 1
ATOM 946 C CA . ALA B 1 4 ? -3.975 22.25 17.641 1 66.38 4 ALA B CA 1
ATOM 947 C C . ALA B 1 4 ? -5.238 22.797 17 1 66.38 4 ALA B C 1
ATOM 949 O O . ALA B 1 4 ? -5.91 22.109 16.234 1 66.38 4 ALA B O 1
ATOM 950 N N . LYS B 1 5 ? -5.383 24.172 17.172 1 75.69 5 LYS B N 1
ATOM 951 C CA . LYS B 1 5 ? -6.664 24.734 16.734 1 75.69 5 LYS B CA 1
ATOM 952 C C . LYS B 1 5 ? -6.715 24.891 15.227 1 75.69 5 LYS B C 1
ATOM 954 O O . LYS B 1 5 ? -7.789 24.844 14.625 1 75.69 5 LYS B O 1
ATOM 959 N N . VAL B 1 6 ? -5.574 24.953 14.648 1 88.25 6 VAL B N 1
ATOM 960 C CA . VAL B 1 6 ? -5.562 25.266 13.219 1 88.25 6 VAL B CA 1
ATOM 961 C C . VAL B 1 6 ? -5.43 23.969 12.414 1 88.25 6 VAL B C 1
ATOM 963 O O . VAL B 1 6 ? -5.711 23.953 11.211 1 88.25 6 VAL B O 1
ATOM 966 N N . LEU B 1 7 ? -5.117 22.859 13.055 1 93.44 7 LEU B N 1
ATOM 967 C CA . LEU B 1 7 ? -4.777 21.625 12.352 1 93.44 7 LEU B CA 1
ATOM 968 C C . LEU B 1 7 ? -5.98 21.094 11.578 1 93.44 7 LEU B C 1
ATOM 970 O O . LEU B 1 7 ? -5.875 20.797 10.391 1 93.44 7 LEU B O 1
ATOM 974 N N . PRO B 1 8 ? -7.145 21.172 12.219 1 93.94 8 PRO B N 1
ATOM 975 C CA . PRO B 1 8 ? -8.297 20.703 11.453 1 93.94 8 PRO B CA 1
ATOM 976 C C . PRO B 1 8 ? -8.594 21.547 10.227 1 93.94 8 PRO B C 1
ATOM 978 O O . PRO B 1 8 ? -8.992 21.031 9.188 1 93.94 8 PRO B O 1
ATOM 981 N N . GLU B 1 9 ? -8.406 22.797 10.391 1 94.62 9 GLU B N 1
ATOM 982 C CA . GLU B 1 9 ? -8.625 23.703 9.266 1 94.62 9 GLU B CA 1
ATOM 983 C C . GLU B 1 9 ? -7.648 23.422 8.125 1 94.62 9 GLU B C 1
ATOM 985 O O . GLU B 1 9 ? -8.039 23.406 6.957 1 94.62 9 GLU B O 1
ATOM 990 N N . VAL B 1 10 ? -6.422 23.203 8.477 1 96.06 10 VAL B N 1
ATOM 991 C CA . VAL B 1 10 ? -5.375 22.938 7.492 1 96.06 10 VAL B CA 1
ATOM 992 C C . VAL B 1 10 ? -5.633 21.609 6.805 1 96.06 10 VAL B C 1
ATOM 994 O O . VAL B 1 10 ? -5.602 21.516 5.574 1 96.06 10 VAL B O 1
ATOM 997 N N . LEU B 1 11 ? -5.934 20.562 7.566 1 97.38 11 LEU B N 1
ATOM 998 C CA . LEU B 1 11 ? -6.223 19.25 7.012 1 97.38 11 LEU B CA 1
ATOM 999 C C . LEU B 1 11 ? -7.461 19.297 6.125 1 97.38 11 LEU B C 1
ATOM 1001 O O . LEU B 1 11 ? -7.531 18.594 5.113 1 97.38 11 LEU B O 1
ATOM 1005 N N . GLY B 1 12 ? -8.383 20.094 6.52 1 97.12 12 GLY B N 1
ATOM 1006 C CA . GLY B 1 12 ? -9.648 20.188 5.824 1 97.12 12 GLY B CA 1
ATOM 1007 C C . GLY B 1 12 ? -9.523 20.797 4.438 1 97.12 12 GLY B C 1
ATOM 1008 O O . GLY B 1 12 ? -10.438 20.672 3.613 1 97.12 12 GLY B O 1
ATOM 1009 N N . GLN B 1 13 ? -8.422 21.406 4.141 1 96.38 13 GLN B N 1
ATOM 1010 C CA . GLN B 1 13 ? -8.219 22.125 2.881 1 96.38 13 GLN B CA 1
ATOM 1011 C C . GLN B 1 13 ? -8.258 21.156 1.694 1 96.38 13 GLN B C 1
ATOM 1013 O O . GLN B 1 13 ? -8.578 21.562 0.574 1 96.38 13 GLN B O 1
ATOM 1018 N N . ILE B 1 14 ? -7.949 19.859 1.938 1 97.31 14 ILE B N 1
ATOM 1019 C CA . ILE B 1 14 ? -7.879 18.984 0.783 1 97.31 14 ILE B CA 1
ATOM 1020 C C . ILE B 1 14 ? -9.07 18.031 0.788 1 97.31 14 ILE B C 1
ATOM 1022 O O . ILE B 1 14 ? -9.195 17.172 -0.096 1 97.31 14 ILE B O 1
ATOM 1026 N N . VAL B 1 15 ? -9.898 18.141 1.802 1 96.88 15 VAL B N 1
ATOM 1027 C CA . VAL B 1 15 ? -11.086 17.297 1.872 1 96.88 15 VAL B CA 1
ATOM 1028 C C . VAL B 1 15 ? -12.172 17.859 0.959 1 96.88 15 VAL B C 1
ATOM 1030 O O . VAL B 1 15 ? -12.43 19.062 0.959 1 96.88 15 VAL B O 1
ATOM 1033 N N . GLY B 1 16 ? -12.805 17.016 0.23 1 94.56 16 GLY B N 1
ATOM 1034 C CA . GLY B 1 16 ? -13.742 17.391 -0.818 1 94.56 16 GLY B CA 1
ATOM 1035 C C . GLY B 1 16 ? -13.375 16.812 -2.174 1 94.56 16 GLY B C 1
ATOM 1036 O O . GLY B 1 16 ? -12.297 16.25 -2.342 1 94.56 16 GLY B O 1
ATOM 1037 N N . ASP B 1 17 ? -14.289 16.828 -3.146 1 92.88 17 ASP B N 1
ATOM 1038 C CA . ASP B 1 17 ? -14.07 16.344 -4.508 1 92.88 17 ASP B CA 1
ATOM 1039 C C . ASP B 1 17 ? -13.523 14.922 -4.508 1 92.88 17 ASP B C 1
ATOM 1041 O O . ASP B 1 17 ? -12.5 14.641 -5.129 1 92.88 17 ASP B O 1
ATOM 1045 N N . GLY B 1 18 ? -14.094 14.133 -3.703 1 94.44 18 GLY B N 1
ATOM 1046 C CA . GLY B 1 18 ? -13.758 12.719 -3.695 1 94.44 18 GLY B CA 1
ATOM 1047 C C . GLY B 1 18 ? -12.852 12.328 -2.543 1 94.44 18 GLY B C 1
ATOM 1048 O O . GLY B 1 18 ? -12.75 11.148 -2.203 1 94.44 18 GLY B O 1
ATOM 1049 N N . ILE B 1 19 ? -12.078 13.305 -1.96 1 96.94 19 ILE B N 1
ATOM 1050 C CA . ILE B 1 19 ? -11.297 13.055 -0.751 1 96.94 19 ILE B CA 1
ATOM 1051 C C . ILE B 1 19 ? -12.195 13.195 0.477 1 96.94 19 ILE B C 1
ATOM 1053 O O . ILE B 1 19 ? -12.727 14.273 0.745 1 96.94 19 ILE B O 1
ATOM 1057 N N . THR B 1 20 ? -12.328 12.188 1.213 1 95.62 20 THR B N 1
ATOM 1058 C CA . THR B 1 20 ? -13.359 12.148 2.246 1 95.62 20 THR B CA 1
ATOM 1059 C C . THR B 1 20 ? -12.734 12.289 3.633 1 95.62 20 THR B C 1
ATOM 1061 O O . THR B 1 20 ? -13.445 12.547 4.609 1 95.62 20 THR B O 1
ATOM 1064 N N . ALA B 1 21 ? -11.453 12.086 3.734 1 96.31 21 ALA B N 1
ATOM 1065 C CA . ALA B 1 21 ? -10.797 12.188 5.031 1 96.31 21 ALA B CA 1
ATOM 1066 C C . ALA B 1 21 ? -9.328 12.562 4.871 1 96.31 21 ALA B C 1
ATOM 1068 O O . ALA B 1 21 ? -8.695 12.219 3.869 1 96.31 21 ALA B O 1
ATOM 1069 N N . CYS B 1 22 ? -8.805 13.211 5.82 1 97.88 22 CYS B N 1
ATOM 1070 C CA . CYS B 1 22 ? -7.395 13.555 5.961 1 97.88 22 CYS B CA 1
ATOM 1071 C C . CYS B 1 22 ? -6.961 13.492 7.422 1 97.88 22 CYS B C 1
ATOM 1073 O O . CYS B 1 22 ? -7.699 13.914 8.312 1 97.88 22 CYS B O 1
ATOM 1075 N N . MET B 1 23 ? -5.82 12.992 7.672 1 97.06 23 MET B N 1
ATOM 1076 C CA . MET B 1 23 ? -5.363 12.773 9.039 1 97.06 23 MET B CA 1
ATOM 1077 C C . MET B 1 23 ? -3.859 13 9.156 1 97.06 23 MET B C 1
ATOM 1079 O O . MET B 1 23 ? -3.121 12.789 8.188 1 97.06 23 MET B O 1
ATOM 1083 N N . LEU B 1 24 ? -3.457 13.406 10.266 1 97.69 24 LEU B N 1
ATOM 1084 C CA . LEU B 1 24 ? -2.061 13.477 10.672 1 97.69 24 LEU B CA 1
ATOM 1085 C C . LEU B 1 24 ? -1.774 12.477 11.789 1 97.69 24 LEU B C 1
ATOM 1087 O O . LEU B 1 24 ? -2.479 12.453 12.805 1 97.69 24 LEU B O 1
ATOM 1091 N N . VAL B 1 25 ? -0.836 11.672 11.555 1 97.19 25 VAL B N 1
ATOM 1092 C CA . VAL B 1 25 ? -0.505 10.641 12.539 1 97.19 25 VAL B CA 1
ATOM 1093 C C . VAL B 1 25 ? 0.996 10.664 12.828 1 97.19 25 VAL B C 1
ATOM 1095 O O . VAL B 1 25 ? 1.779 11.172 12.016 1 97.19 25 VAL B O 1
ATOM 1098 N N . THR B 1 26 ? 1.393 10.234 14.008 1 96.19 26 THR B N 1
ATOM 1099 C CA . THR B 1 26 ? 2.811 10.023 14.273 1 96.19 26 THR B CA 1
ATOM 1100 C C . THR B 1 26 ? 3.326 8.805 13.516 1 96.19 26 THR B C 1
ATOM 1102 O O . THR B 1 26 ? 2.537 7.988 13.039 1 96.19 26 THR B O 1
ATOM 1105 N N . LEU B 1 27 ? 4.617 8.68 13.43 1 93.44 27 LEU B N 1
ATOM 1106 C CA . LEU B 1 27 ? 5.211 7.531 12.75 1 93.44 27 LEU B CA 1
ATOM 1107 C C . LEU B 1 27 ? 4.918 6.242 13.516 1 93.44 27 LEU B C 1
ATOM 1109 O O . LEU B 1 27 ? 5.012 5.148 12.953 1 93.44 27 LEU B O 1
ATOM 1113 N N . GLU B 1 28 ? 4.473 6.371 14.742 1 92.19 28 GLU B N 1
ATOM 1114 C CA . GLU B 1 28 ? 4.121 5.219 15.57 1 92.19 28 GLU B CA 1
ATOM 1115 C C . GLU B 1 28 ? 2.637 4.883 15.445 1 92.19 28 GLU B C 1
ATOM 1117 O O . GLU B 1 28 ? 2.172 3.885 16 1 92.19 28 GLU B O 1
ATOM 1122 N N . GLY B 1 29 ? 1.924 5.734 14.758 1 93.62 29 GLY B N 1
ATOM 1123 C CA . GLY B 1 29 ? 0.539 5.41 14.461 1 93.62 29 GLY B CA 1
ATOM 1124 C C . GLY B 1 29 ? -0.451 6.133 15.352 1 93.62 29 GLY B C 1
ATOM 1125 O O . GLY B 1 29 ? -1.656 5.883 15.281 1 93.62 29 GLY B O 1
ATOM 1126 N N . ALA B 1 30 ? -0.023 6.988 16.219 1 95.06 30 ALA B N 1
ATOM 1127 C CA . ALA B 1 30 ? -0.932 7.781 17.047 1 95.06 30 ALA B CA 1
ATOM 1128 C C . ALA B 1 30 ? -1.598 8.883 16.234 1 95.06 30 ALA B C 1
ATOM 1130 O O . ALA B 1 30 ? -0.924 9.617 15.5 1 95.06 30 ALA B O 1
ATOM 1131 N N . LEU B 1 31 ? -2.926 9.031 16.375 1 96 31 LEU B N 1
ATOM 1132 C CA . LEU B 1 31 ? -3.676 10.062 15.664 1 96 31 LEU B CA 1
ATOM 1133 C C . LEU B 1 31 ? -3.467 11.43 16.312 1 96 31 LEU B C 1
ATOM 1135 O O . LEU B 1 31 ? -3.748 11.602 17.5 1 96 31 LEU B O 1
ATOM 1139 N N . VAL B 1 32 ? -2.943 12.391 15.594 1 95.56 32 VAL B N 1
ATOM 1140 C CA . VAL B 1 32 ? -2.705 13.742 16.078 1 95.56 32 VAL B CA 1
ATOM 1141 C C . VAL B 1 32 ? -3.92 14.617 15.773 1 95.56 32 VAL B C 1
ATOM 1143 O O . VAL B 1 32 ? -4.312 15.453 16.594 1 95.56 32 VAL B O 1
ATOM 1146 N N . GLY B 1 33 ? -4.52 14.461 14.617 1 95.56 33 GLY B N 1
ATOM 1147 C CA . GLY B 1 33 ? -5.707 15.172 14.172 1 95.56 33 GLY B CA 1
ATOM 1148 C C . GLY B 1 33 ? -6.277 14.633 12.875 1 95.56 33 GLY B C 1
ATOM 1149 O O . GLY B 1 33 ? -5.574 13.961 12.109 1 95.56 33 GLY B O 1
ATOM 1150 N N . SER B 1 34 ? -7.504 14.844 12.672 1 96.62 34 SER B N 1
ATOM 1151 C CA . SER B 1 34 ? -8.148 14.336 11.461 1 96.62 34 SER B CA 1
ATOM 1152 C C . SER B 1 34 ? -9.375 15.164 11.102 1 96.62 34 SER B C 1
ATOM 1154 O O . SER B 1 34 ? -9.953 15.836 11.961 1 96.62 34 SER B O 1
ATOM 1156 N N . VAL B 1 35 ? -9.688 15.141 9.898 1 96.62 35 VAL B N 1
ATOM 1157 C CA . VAL B 1 35 ? -10.914 15.727 9.367 1 96.62 35 VAL B CA 1
ATOM 1158 C C . VAL B 1 35 ? -11.617 14.719 8.453 1 96.62 35 VAL B C 1
ATOM 1160 O O . VAL B 1 35 ? -10.953 13.945 7.754 1 96.62 35 VAL B O 1
ATOM 1163 N N . GLY B 1 36 ? -12.953 14.703 8.414 1 93.88 36 GLY B N 1
ATOM 1164 C CA . GLY B 1 36 ? -13.789 13.812 7.629 1 93.88 36 GLY B CA 1
ATOM 1165 C C . GLY B 1 36 ? -15.023 13.344 8.375 1 93.88 36 GLY B C 1
ATOM 1166 O O . GLY B 1 36 ? -15.141 13.539 9.586 1 93.88 36 GLY B O 1
ATOM 1167 N N . ASP B 1 37 ? -15.93 12.859 7.703 1 79.81 37 ASP B N 1
ATOM 1168 C CA . ASP B 1 37 ? -17.188 12.523 8.352 1 79.81 37 ASP B CA 1
ATOM 1169 C C . ASP B 1 37 ? -17.109 11.148 9.016 1 79.81 37 ASP B C 1
ATOM 1171 O O . ASP B 1 37 ? -18.031 10.734 9.719 1 79.81 37 ASP B O 1
ATOM 1175 N N . GLY B 1 38 ? -16 10.547 8.953 1 69.25 38 GLY B N 1
ATOM 1176 C CA . GLY B 1 38 ? -15.797 9.258 9.594 1 69.25 38 GLY B CA 1
ATOM 1177 C C . GLY B 1 38 ? -16.703 8.172 9.055 1 69.25 38 GLY B C 1
ATOM 1178 O O . GLY B 1 38 ? -16.75 7.066 9.594 1 69.25 38 GLY B O 1
ATOM 1179 N N . LYS B 1 39 ? -17.469 8.516 8.062 1 73.38 39 LYS B N 1
ATOM 1180 C CA . LYS B 1 39 ? -18.422 7.547 7.539 1 73.38 39 LYS B CA 1
ATOM 1181 C C . LYS B 1 39 ? -17.734 6.512 6.66 1 73.38 39 LYS B C 1
ATOM 1183 O O . LYS B 1 39 ? -18.062 5.324 6.715 1 73.38 39 LYS B O 1
ATOM 1188 N N . ALA B 1 40 ? -16.781 7.012 6.008 1 71.25 40 ALA B N 1
ATOM 1189 C CA . ALA B 1 40 ? -16.125 6.109 5.059 1 71.25 40 ALA B CA 1
ATOM 1190 C C . ALA B 1 40 ? -15.133 5.195 5.77 1 71.25 40 ALA B C 1
ATOM 1192 O O . ALA B 1 40 ? -15.07 3.996 5.484 1 71.25 40 ALA B O 1
ATOM 1193 N N . VAL B 1 41 ? -14.359 5.832 6.746 1 82.5 41 VAL B N 1
ATOM 1194 C CA . VAL B 1 41 ? -13.328 5.031 7.391 1 82.5 41 VAL B CA 1
ATOM 1195 C C . VAL B 1 41 ? -13.148 5.484 8.836 1 82.5 41 VAL B C 1
ATOM 1197 O O . VAL B 1 41 ? -13.391 6.648 9.164 1 82.5 41 VAL B O 1
ATOM 1200 N N . ASP B 1 42 ? -12.859 4.52 9.695 1 89.94 42 ASP B N 1
ATOM 1201 C CA . ASP B 1 42 ? -12.391 4.863 11.031 1 89.94 42 ASP B CA 1
ATOM 1202 C C . ASP B 1 42 ? -10.984 5.465 10.984 1 89.94 42 ASP B C 1
ATOM 1204 O O . ASP B 1 42 ? -10.023 4.785 10.617 1 89.94 42 ASP B O 1
ATOM 1208 N N . HIS B 1 43 ? -10.844 6.695 11.344 1 92.12 43 HIS B N 1
ATOM 1209 C CA . HIS B 1 43 ? -9.609 7.453 11.172 1 92.12 43 HIS B CA 1
ATOM 1210 C C . HIS B 1 43 ? -8.484 6.863 12.016 1 92.12 43 HIS B C 1
ATOM 1212 O O . HIS B 1 43 ? -7.324 6.855 11.586 1 92.12 43 HIS B O 1
ATOM 1218 N N . LYS B 1 44 ? -8.828 6.379 13.219 1 91.56 44 LYS B N 1
ATOM 1219 C CA . LYS B 1 44 ? -7.816 5.781 14.086 1 91.56 44 LYS B CA 1
ATOM 1220 C C . LYS B 1 44 ? -7.27 4.492 13.477 1 91.56 44 LYS B C 1
ATOM 1222 O O . LYS B 1 44 ? -6.059 4.266 13.484 1 91.56 44 LYS B O 1
ATOM 1227 N N . VAL B 1 45 ? -8.133 3.699 12.977 1 90.06 45 VAL B N 1
ATOM 1228 C CA . VAL B 1 45 ? -7.746 2.428 12.383 1 90.06 45 VAL B CA 1
ATOM 1229 C C . VAL B 1 45 ? -6.922 2.68 11.117 1 90.06 45 VAL B C 1
ATOM 1231 O O . VAL B 1 45 ? -5.844 2.102 10.953 1 90.06 45 VAL B O 1
ATOM 1234 N N . VAL B 1 46 ? -7.375 3.592 10.258 1 91.94 46 VAL B N 1
ATOM 1235 C CA . VAL B 1 46 ? -6.68 3.895 9.008 1 91.94 46 VAL B CA 1
ATOM 1236 C C . VAL B 1 46 ? -5.309 4.492 9.312 1 91.94 46 VAL B C 1
ATOM 1238 O O . VAL B 1 46 ? -4.316 4.141 8.68 1 91.94 46 VAL B O 1
ATOM 1241 N N . GLY B 1 47 ? -5.281 5.391 10.281 1 93.19 47 GLY B N 1
ATOM 1242 C CA . GLY B 1 47 ? -4.012 5.977 10.688 1 93.19 47 GLY B CA 1
ATOM 1243 C C . GLY B 1 47 ? -2.994 4.945 11.133 1 93.19 47 GLY B C 1
ATOM 1244 O O . GLY B 1 47 ? -1.825 5.016 10.75 1 93.19 47 GLY B O 1
ATOM 1245 N N . ALA B 1 48 ? -3.426 3.982 11.953 1 93.19 48 ALA B N 1
ATOM 1246 C CA . ALA B 1 48 ? -2.553 2.914 12.43 1 93.19 48 ALA B CA 1
ATOM 1247 C C . ALA B 1 48 ? -2.039 2.064 11.273 1 93.19 48 ALA B C 1
ATOM 1249 O O . ALA B 1 48 ? -0.849 1.742 11.211 1 93.19 48 ALA B O 1
ATOM 1250 N N . ILE B 1 49 ? -2.904 1.724 10.383 1 93.62 49 ILE B N 1
ATOM 1251 C CA . ILE B 1 49 ? -2.545 0.908 9.227 1 93.62 49 ILE B CA 1
ATOM 1252 C C . ILE B 1 49 ? -1.528 1.653 8.367 1 93.62 49 ILE B C 1
ATOM 1254 O O . ILE B 1 49 ? -0.509 1.085 7.965 1 93.62 49 ILE B O 1
ATOM 1258 N N . ALA B 1 50 ? -1.852 2.928 8.094 1 95.12 50 ALA B N 1
ATOM 1259 C CA . ALA B 1 50 ? -0.983 3.77 7.277 1 95.12 50 ALA B CA 1
ATOM 1260 C C . ALA B 1 50 ? 0.427 3.832 7.859 1 95.12 50 ALA B C 1
ATOM 1262 O O . ALA B 1 50 ? 1.408 3.596 7.152 1 95.12 50 ALA B O 1
ATOM 1263 N N . SER B 1 51 ? 0.486 4.102 9.117 1 95 51 SER B N 1
ATOM 1264 C CA . SER B 1 51 ? 1.79 4.234 9.758 1 95 51 SER B CA 1
ATOM 1265 C C . SER B 1 51 ? 2.562 2.92 9.719 1 95 51 SER B C 1
ATO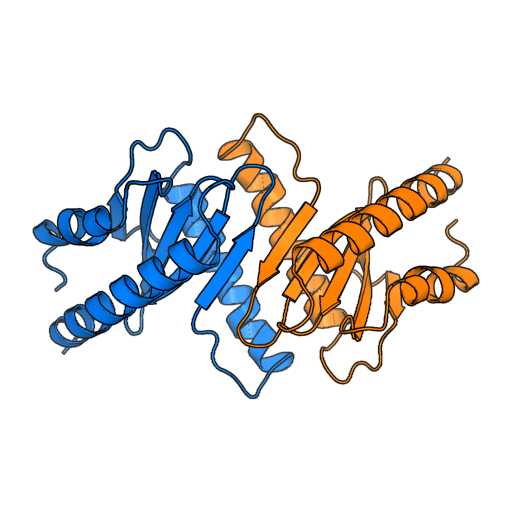M 1267 O O . SER B 1 51 ? 3.77 2.912 9.469 1 95 51 SER B O 1
ATOM 1269 N N . HIS B 1 52 ? 1.9 1.823 9.969 1 93.12 52 HIS B N 1
ATOM 1270 C CA . HIS B 1 52 ? 2.547 0.517 9.922 1 93.12 52 HIS B CA 1
ATOM 1271 C C . HIS B 1 52 ? 3.021 0.189 8.508 1 93.12 52 HIS B C 1
ATOM 1273 O O . HIS B 1 52 ? 4.129 -0.318 8.32 1 93.12 52 HIS B O 1
ATOM 1279 N N . THR B 1 53 ? 2.221 0.4 7.602 1 94.5 53 THR B N 1
ATOM 1280 C CA . THR B 1 53 ? 2.562 0.155 6.207 1 94.5 53 THR B CA 1
ATOM 1281 C C . THR B 1 53 ? 3.754 1.01 5.781 1 94.5 53 THR B C 1
ATOM 1283 O O . THR B 1 53 ? 4.715 0.5 5.199 1 94.5 53 THR B O 1
ATOM 1286 N N . TRP B 1 54 ? 3.695 2.281 6.137 1 94.88 54 TRP B N 1
ATOM 1287 C CA . TRP B 1 54 ? 4.801 3.189 5.852 1 94.88 54 TRP B CA 1
ATOM 1288 C C . TRP B 1 54 ? 6.102 2.674 6.457 1 94.88 54 TRP B C 1
ATOM 1290 O O . TRP B 1 54 ? 7.117 2.58 5.77 1 94.88 54 TRP B O 1
ATOM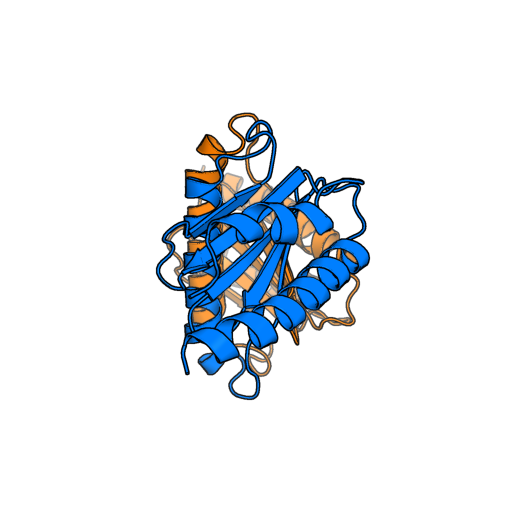 1300 N N . GLY B 1 55 ? 6.004 2.34 7.742 1 93.12 55 GLY B N 1
ATOM 1301 C CA . GLY B 1 55 ? 7.18 1.84 8.438 1 93.12 55 GLY B CA 1
ATOM 1302 C C . GLY B 1 55 ? 7.766 0.595 7.801 1 93.12 55 GLY B C 1
ATOM 1303 O O . GLY B 1 55 ? 8.984 0.457 7.703 1 93.12 55 GLY B O 1
ATOM 1304 N N . GLU B 1 56 ? 6.926 -0.323 7.414 1 90.12 56 GLU B N 1
ATOM 1305 C CA . GLU B 1 56 ? 7.352 -1.555 6.75 1 90.12 56 GLU B CA 1
ATOM 1306 C C . GLU B 1 56 ? 8.141 -1.255 5.48 1 90.12 56 GLU B C 1
ATOM 1308 O O . GLU B 1 56 ? 9.188 -1.863 5.234 1 90.12 56 GLU B O 1
ATOM 1313 N N . TYR B 1 57 ? 7.668 -0.351 4.617 1 90.19 57 TYR B N 1
ATOM 1314 C CA . TYR B 1 57 ? 8.289 -0.02 3.34 1 90.19 57 TYR B CA 1
ATOM 1315 C C . TYR B 1 57 ? 9.523 0.855 3.545 1 90.19 57 TYR B C 1
ATOM 1317 O O . TYR B 1 57 ? 10.492 0.759 2.787 1 90.19 57 TYR B O 1
ATOM 1325 N N . LEU B 1 58 ? 9.445 1.693 4.547 1 85.06 58 LEU B N 1
ATOM 1326 C CA . LEU B 1 58 ? 10.617 2.502 4.879 1 85.06 58 LEU B CA 1
ATOM 1327 C C . LEU B 1 58 ? 11.781 1.62 5.316 1 85.06 58 LEU B C 1
ATOM 1329 O O . LEU B 1 58 ? 12.914 1.82 4.879 1 85.06 58 LEU B O 1
ATOM 1333 N N . HIS B 1 59 ? 11.484 0.683 6.184 1 82.5 59 HIS B N 1
ATOM 1334 C CA . HIS B 1 59 ? 12.531 -0.175 6.734 1 82.5 59 HIS B CA 1
ATOM 1335 C C . HIS B 1 59 ? 12.984 -1.208 5.711 1 82.5 59 HIS B C 1
ATOM 1337 O O . HIS B 1 59 ? 14.188 -1.42 5.531 1 82.5 59 HIS B O 1
ATOM 1343 N N . ALA B 1 60 ? 12.031 -1.867 5.055 1 73.06 60 ALA B N 1
ATOM 1344 C CA . ALA B 1 60 ? 12.352 -2.893 4.066 1 73.06 60 ALA B CA 1
ATOM 1345 C C . ALA B 1 60 ? 12.891 -2.264 2.783 1 73.06 60 ALA B C 1
ATOM 1347 O O . ALA B 1 60 ? 13.711 -2.861 2.088 1 73.06 60 ALA B O 1
ATOM 1348 N N . GLY B 1 61 ? 12.234 -1.193 2.383 1 65.31 61 GLY B N 1
ATOM 1349 C CA . GLY B 1 61 ? 12.633 -0.493 1.173 1 65.31 61 GLY B CA 1
ATOM 1350 C C . GLY B 1 61 ? 14.094 -0.082 1.174 1 65.31 61 GLY B C 1
ATOM 1351 O O . GLY B 1 61 ? 14.742 -0.068 0.125 1 65.31 61 GLY B O 1
ATOM 1352 N N . LYS B 1 62 ? 14.516 0.336 2.285 1 63.03 62 LYS B N 1
ATOM 1353 C CA . LYS B 1 62 ? 15.953 0.578 2.4 1 63.03 62 LYS B CA 1
ATOM 1354 C C . LYS B 1 62 ? 16.75 -0.635 1.936 1 63.03 62 LYS B C 1
ATOM 1356 O O . LYS B 1 62 ? 17.812 -0.488 1.328 1 63.03 62 LYS B O 1
ATOM 1361 N N . GLU B 1 63 ? 16.156 -1.673 2.176 1 58.19 63 GLU B N 1
ATOM 1362 C CA . GLU B 1 63 ? 16.828 -2.904 1.765 1 58.19 63 GLU B CA 1
ATOM 1363 C C . GLU B 1 63 ? 16.578 -3.199 0.287 1 58.19 63 GLU B C 1
ATOM 1365 O O . GLU B 1 63 ? 17.5 -3.619 -0.427 1 58.19 63 GLU B O 1
ATOM 1370 N N . ALA B 1 64 ? 15.336 -3.023 -0.038 1 57.34 64 ALA B N 1
ATOM 1371 C CA . ALA B 1 64 ? 14.945 -3.35 -1.405 1 57.34 64 ALA B CA 1
ATOM 1372 C C . ALA B 1 64 ? 15.359 -2.248 -2.375 1 57.34 64 ALA B C 1
ATOM 1374 O O . ALA B 1 64 ? 15.664 -2.52 -3.541 1 57.34 64 ALA B O 1
ATOM 1375 N N . ASN B 1 65 ? 15.312 -0.977 -1.951 1 56.19 65 ASN B N 1
ATOM 1376 C CA . ASN B 1 65 ? 15.727 0.181 -2.736 1 56.19 65 ASN B CA 1
ATOM 1377 C C . ASN B 1 65 ? 16.562 1.153 -1.907 1 56.19 65 ASN B C 1
ATOM 1379 O O . ASN B 1 65 ? 16.078 2.215 -1.514 1 56.19 65 ASN B O 1
ATOM 1383 N N . PRO B 1 66 ? 17.734 0.694 -1.694 1 53.34 66 PRO B N 1
ATOM 1384 C CA . PRO B 1 66 ? 18.594 1.483 -0.81 1 53.34 66 PRO B CA 1
ATOM 1385 C C . PRO B 1 66 ? 18.719 2.939 -1.251 1 53.34 66 PRO B C 1
ATOM 1387 O O . PRO B 1 66 ? 19.062 3.807 -0.445 1 53.34 66 PRO B O 1
ATOM 1390 N N . ALA B 1 67 ? 18.578 3.092 -2.584 1 50.41 67 ALA B N 1
ATOM 1391 C CA . ALA B 1 67 ? 18.906 4.402 -3.131 1 50.41 67 ALA B CA 1
ATOM 1392 C C . ALA B 1 67 ? 17.859 5.441 -2.766 1 50.41 67 ALA B C 1
ATOM 1394 O O . ALA B 1 67 ? 18.047 6.641 -2.971 1 50.41 67 ALA B O 1
ATOM 1395 N N . GLY B 1 68 ? 16.719 5.059 -2.105 1 59.53 68 GLY B N 1
ATOM 1396 C CA . GLY B 1 68 ? 15.812 6.199 -2.098 1 59.53 68 GLY B CA 1
ATOM 1397 C C . GLY B 1 68 ? 14.938 6.262 -0.858 1 59.53 68 GLY B C 1
ATOM 1398 O O . GLY B 1 68 ? 14.75 5.254 -0.174 1 59.53 68 GLY B O 1
ATOM 1399 N N . ASP B 1 69 ? 14.742 7.473 -0.38 1 73.69 69 ASP B N 1
ATOM 1400 C CA . ASP B 1 69 ? 13.828 7.762 0.719 1 73.69 69 ASP B CA 1
ATOM 1401 C C . ASP B 1 69 ? 12.375 7.719 0.25 1 73.69 69 ASP B C 1
ATOM 1403 O O . ASP B 1 69 ? 12.062 8.148 -0.863 1 73.69 69 ASP B O 1
ATOM 1407 N N . LEU B 1 70 ? 11.602 6.988 0.878 1 86.69 70 LEU B N 1
ATOM 1408 C CA . LEU B 1 70 ? 10.164 6.984 0.633 1 86.69 70 LEU B CA 1
ATOM 1409 C C . LEU B 1 70 ? 9.547 8.344 0.955 1 86.69 70 LEU B C 1
ATOM 1411 O O . LEU B 1 70 ? 9.695 8.844 2.07 1 86.69 70 LEU B O 1
ATOM 1415 N N . ARG B 1 71 ? 9.031 9.031 -0.051 1 89.44 71 ARG B N 1
ATOM 1416 C CA . ARG B 1 71 ? 8.445 10.352 0.184 1 89.44 71 ARG B CA 1
ATOM 1417 C C . ARG B 1 71 ? 6.922 10.281 0.158 1 89.44 71 ARG B C 1
ATOM 1419 O O . ARG B 1 71 ? 6.254 10.922 0.974 1 89.44 71 ARG B O 1
ATOM 1426 N N . THR B 1 72 ? 6.398 9.555 -0.8 1 95.31 72 THR B N 1
ATOM 142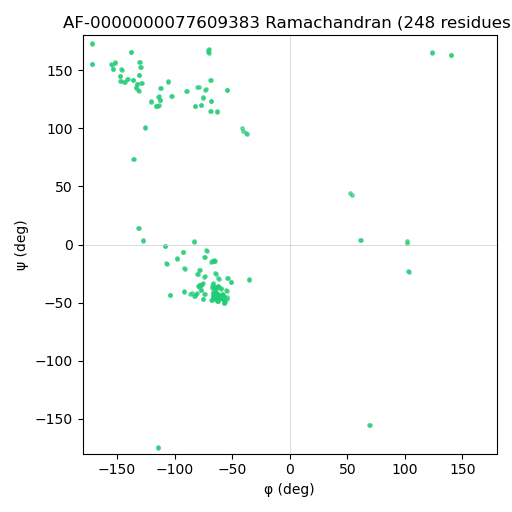7 C CA . THR B 1 72 ? 4.953 9.406 -0.931 1 95.31 72 THR B CA 1
ATOM 1428 C C . THR B 1 72 ? 4.59 7.977 -1.322 1 95.31 72 THR B C 1
ATOM 1430 O O . THR B 1 72 ? 5.305 7.336 -2.098 1 95.31 72 THR B O 1
ATOM 1433 N N . MET B 1 73 ? 3.525 7.465 -0.803 1 96.44 73 MET B N 1
ATOM 1434 C CA . MET B 1 73 ? 2.992 6.137 -1.085 1 96.44 73 MET B CA 1
ATOM 1435 C C . MET B 1 73 ? 1.498 6.203 -1.386 1 96.44 73 MET B C 1
ATOM 1437 O O . MET B 1 73 ? 0.754 6.91 -0.704 1 96.44 73 MET B O 1
ATOM 1441 N N . LEU B 1 74 ? 1.066 5.566 -2.414 1 97.56 74 LEU B N 1
ATOM 1442 C CA . LEU B 1 74 ? -0.351 5.418 -2.729 1 97.56 74 LEU B CA 1
ATOM 1443 C C . LEU B 1 74 ? -0.779 3.959 -2.635 1 97.56 74 LEU B C 1
ATOM 1445 O O . LEU B 1 74 ? -0.121 3.078 -3.193 1 97.56 74 LEU B O 1
ATOM 1449 N N . VAL B 1 75 ? -1.788 3.674 -1.9 1 96.62 75 VAL B N 1
ATOM 1450 C CA . VAL B 1 75 ? -2.383 2.346 -1.792 1 96.62 75 VAL B CA 1
ATOM 1451 C C . VAL B 1 75 ? -3.789 2.359 -2.385 1 96.62 75 VAL B C 1
ATOM 1453 O O . VAL B 1 75 ? -4.645 3.139 -1.957 1 96.62 75 VAL B O 1
ATOM 1456 N N . GLU B 1 76 ? -4.031 1.57 -3.373 1 95.44 76 GLU B N 1
ATOM 1457 C CA . GLU B 1 76 ? -5.355 1.43 -3.967 1 95.44 76 GLU B CA 1
ATOM 1458 C C . GLU B 1 76 ? -6.031 0.141 -3.508 1 95.44 76 GLU B C 1
ATOM 1460 O O . GLU B 1 76 ? -5.453 -0.942 -3.615 1 95.44 76 GLU B O 1
ATOM 1465 N N . LEU B 1 77 ? -7.227 0.278 -3.023 1 91.75 77 LEU B N 1
ATOM 1466 C CA . LEU B 1 77 ? -8.07 -0.819 -2.568 1 91.75 77 LEU B CA 1
ATOM 1467 C C . LEU B 1 77 ? -9.305 -0.954 -3.451 1 91.75 77 LEU B C 1
ATOM 1469 O O . LEU B 1 77 ? -9.391 -0.328 -4.512 1 91.75 77 LEU B O 1
ATOM 1473 N N . GLU B 1 78 ? -10.188 -1.819 -3.078 1 87.62 78 GLU B N 1
ATOM 1474 C CA . GLU B 1 78 ? -11.383 -2.07 -3.881 1 87.62 78 GLU B CA 1
ATOM 1475 C C . GLU B 1 78 ? -12.305 -0.851 -3.904 1 87.62 78 GLU B C 1
ATOM 1477 O O . GLU B 1 78 ? -12.914 -0.548 -4.93 1 87.62 78 GLU B O 1
ATOM 1482 N N . ARG B 1 79 ? -12.336 -0.101 -2.801 1 85.38 79 ARG B N 1
ATOM 1483 C CA . ARG B 1 79 ? -13.344 0.951 -2.723 1 85.38 79 ARG B CA 1
ATOM 1484 C C . ARG B 1 79 ? -12.727 2.273 -2.287 1 85.38 79 ARG B C 1
ATOM 1486 O O . ARG B 1 79 ? -13.43 3.174 -1.824 1 85.38 79 ARG B O 1
ATOM 1493 N N . GLY B 1 80 ? -11.469 2.326 -2.34 1 91 80 GLY B N 1
ATOM 1494 C CA . GLY B 1 80 ? -10.836 3.566 -1.917 1 91 80 GLY B CA 1
ATOM 1495 C C . GLY B 1 80 ? -9.344 3.602 -2.193 1 91 80 GLY B C 1
ATOM 1496 O O . GLY B 1 80 ? -8.766 2.604 -2.621 1 91 80 GLY B O 1
ATOM 1497 N N . ARG B 1 81 ? -8.797 4.785 -1.941 1 95.25 81 ARG B N 1
ATOM 1498 C CA . ARG B 1 81 ? -7.367 5.023 -2.072 1 95.25 81 ARG B CA 1
ATOM 1499 C C . ARG B 1 81 ? -6.82 5.754 -0.848 1 95.25 81 ARG B C 1
ATOM 1501 O O . ARG B 1 81 ? -7.473 6.648 -0.31 1 95.25 81 ARG B O 1
ATOM 1508 N N . LEU B 1 82 ? -5.715 5.301 -0.457 1 96.44 82 LEU B N 1
ATOM 1509 C CA . LEU B 1 82 ? -5.008 5.934 0.65 1 96.44 82 LEU B CA 1
ATOM 1510 C C . LEU B 1 82 ? -3.674 6.508 0.184 1 96.44 82 LEU B C 1
ATOM 1512 O O . LEU B 1 82 ? -2.844 5.789 -0.377 1 96.44 82 LEU B O 1
ATOM 1516 N N . ALA B 1 83 ? -3.498 7.809 0.311 1 98 83 ALA B N 1
ATOM 1517 C CA . ALA B 1 83 ? -2.225 8.469 0.042 1 98 83 ALA B CA 1
ATOM 1518 C C . ALA B 1 83 ? -1.531 8.875 1.34 1 98 83 ALA B C 1
ATOM 1520 O O . ALA B 1 83 ? -2.186 9.297 2.295 1 98 83 ALA B O 1
ATOM 1521 N N . MET B 1 84 ? -0.243 8.703 1.354 1 97.88 84 MET B N 1
ATOM 1522 C CA . MET B 1 84 ? 0.555 9.023 2.533 1 97.88 84 MET B CA 1
ATOM 1523 C C . MET B 1 84 ? 1.826 9.773 2.145 1 97.88 84 MET B C 1
ATOM 1525 O O . MET B 1 84 ? 2.463 9.445 1.144 1 97.88 84 MET B O 1
ATOM 1529 N N . THR B 1 85 ? 2.195 10.703 2.906 1 97.5 85 THR B N 1
ATOM 1530 C CA . THR B 1 85 ? 3.461 11.406 2.719 1 97.5 85 THR B CA 1
ATOM 1531 C C . THR B 1 85 ? 3.986 11.93 4.051 1 97.5 85 THR B C 1
ATOM 1533 O O . THR B 1 85 ? 3.221 12.117 4.996 1 97.5 85 THR B O 1
ATOM 1536 N N . VAL B 1 86 ? 5.18 12.141 4.125 1 95.25 86 VAL B N 1
ATOM 1537 C CA . VAL B 1 86 ? 5.797 12.656 5.344 1 95.25 86 VAL B CA 1
ATOM 1538 C C . VAL B 1 86 ? 5.367 14.102 5.57 1 95.25 86 VAL B C 1
ATOM 1540 O O . VAL B 1 86 ? 5.172 14.852 4.613 1 95.25 86 VAL B O 1
ATOM 1543 N N . ALA B 1 87 ? 5.152 14.383 6.793 1 95.75 87 ALA B N 1
ATOM 1544 C CA . ALA B 1 87 ? 4.945 15.742 7.273 1 95.75 87 ALA B CA 1
ATOM 1545 C C . ALA B 1 87 ? 5.918 16.078 8.398 1 95.75 87 ALA B C 1
ATOM 1547 O O . ALA B 1 87 ? 5.676 15.75 9.562 1 95.75 87 ALA B O 1
ATOM 1548 N N . GLY B 1 88 ? 6.969 16.812 8.07 1 92.25 88 GLY B N 1
ATOM 1549 C CA . GLY B 1 88 ? 8.031 17.016 9.031 1 92.25 88 GLY B CA 1
ATOM 1550 C C . GLY B 1 88 ? 8.836 15.766 9.32 1 92.25 88 GLY B C 1
ATOM 1551 O O . GLY B 1 88 ? 8.969 14.898 8.461 1 92.25 88 GLY B O 1
ATOM 1552 N N . LYS B 1 89 ? 9.453 15.727 10.508 1 89.69 89 LYS B N 1
ATOM 1553 C CA . LYS B 1 89 ? 10.375 14.641 10.844 1 89.69 89 LYS B CA 1
ATOM 1554 C C . LYS B 1 89 ? 9.648 13.492 11.531 1 89.69 89 LYS B C 1
ATOM 1556 O O . LYS B 1 89 ? 10.094 12.344 11.484 1 89.69 89 LYS B O 1
ATOM 1561 N N . SER B 1 90 ? 8.477 13.812 12.086 1 92.75 90 SER B N 1
ATOM 1562 C CA . SER B 1 90 ? 7.938 12.852 13.047 1 92.75 90 SER B CA 1
ATOM 1563 C C . SER B 1 90 ? 6.5 12.477 12.695 1 92.75 90 SER B C 1
ATOM 1565 O O . SER B 1 90 ? 5.871 11.688 13.398 1 92.75 90 SER B O 1
ATOM 1567 N N . PHE B 1 91 ? 5.992 12.984 11.57 1 95.69 91 PHE B N 1
ATOM 1568 C CA . PHE B 1 91 ? 4.57 12.781 11.32 1 95.69 91 PHE B CA 1
ATOM 1569 C C . PHE B 1 91 ? 4.348 12.258 9.906 1 95.69 91 PHE B C 1
ATOM 1571 O O . PHE B 1 91 ? 5.223 12.375 9.047 1 95.69 91 PHE B O 1
ATOM 1578 N N . LEU B 1 92 ? 3.217 11.617 9.781 1 97.44 92 LEU B N 1
ATOM 1579 C CA . LEU B 1 92 ? 2.713 11.109 8.508 1 97.44 92 LEU B CA 1
ATOM 1580 C C . LEU B 1 92 ? 1.354 11.719 8.18 1 97.44 92 LEU B C 1
ATOM 1582 O O . LEU B 1 92 ? 0.438 11.688 9.008 1 97.44 92 LEU B O 1
ATOM 1586 N N . LEU B 1 93 ? 1.235 12.367 7.051 1 98.25 93 LEU B N 1
ATOM 1587 C CA . LEU B 1 93 ? -0.041 12.852 6.543 1 98.25 93 LEU B CA 1
ATOM 1588 C C . LEU B 1 93 ? -0.723 11.797 5.68 1 98.25 93 LEU B C 1
ATOM 1590 O O . LEU B 1 93 ? -0.105 11.242 4.77 1 98.25 93 LEU B O 1
ATOM 1594 N N . CYS B 1 94 ? -1.99 11.547 5.902 1 97.94 94 CYS B N 1
ATOM 1595 C CA . CYS B 1 94 ? -2.766 10.547 5.176 1 97.94 94 CYS B CA 1
ATOM 1596 C C . CYS B 1 94 ? -4.059 11.148 4.637 1 97.94 94 CYS B C 1
ATOM 1598 O O . CYS B 1 94 ? -4.715 11.93 5.32 1 97.94 94 CYS B O 1
ATOM 1600 N N . ALA B 1 95 ? -4.43 10.828 3.5 1 97.5 95 ALA B N 1
ATOM 1601 C CA . ALA B 1 95 ? -5.703 11.227 2.908 1 97.5 95 ALA B CA 1
ATOM 1602 C C . ALA B 1 95 ? -6.395 10.039 2.244 1 97.5 95 ALA B C 1
ATOM 1604 O O . ALA B 1 95 ? -5.746 9.227 1.576 1 97.5 95 ALA B O 1
ATOM 1605 N N . TYR B 1 96 ? -7.613 9.891 2.453 1 95.88 96 TYR B N 1
ATOM 1606 C CA . TYR B 1 96 ? -8.422 8.797 1.92 1 95.88 96 TYR B CA 1
ATOM 1607 C C . TYR B 1 96 ? -9.43 9.312 0.901 1 95.88 96 TYR B C 1
ATOM 1609 O O . TYR B 1 96 ? -10.109 10.32 1.143 1 95.88 96 TYR B O 1
ATOM 1617 N N . SER B 1 97 ? -9.578 8.68 -0.22 1 95.5 97 SER B N 1
ATOM 1618 C CA . SER B 1 97 ? -10.508 9.094 -1.268 1 95.5 97 SER B CA 1
ATOM 1619 C C . SER B 1 97 ? -11.234 7.891 -1.862 1 95.5 97 SER B C 1
ATOM 1621 O O . SER B 1 97 ? -10.859 6.746 -1.615 1 95.5 97 SER B O 1
ATOM 1623 N N . SER B 1 98 ? -12.281 8.188 -2.59 1 92.62 98 SER B N 1
ATOM 1624 C CA . SER B 1 98 ? -12.906 7.148 -3.412 1 92.62 98 SER B CA 1
ATOM 1625 C C . SER B 1 98 ? -12.016 6.773 -4.59 1 92.62 98 SER B C 1
ATOM 1627 O O . SER B 1 98 ? -11.055 7.48 -4.902 1 92.62 98 SER B O 1
ATOM 1629 N N . THR B 1 99 ? -12.328 5.688 -5.258 1 92.31 99 THR B N 1
ATOM 1630 C CA . THR B 1 99 ? -11.555 5.207 -6.398 1 92.31 99 THR B CA 1
ATOM 1631 C C . THR B 1 99 ? -11.805 6.082 -7.625 1 92.31 99 THR B C 1
ATOM 1633 O O . THR B 1 99 ? -11.07 5.992 -8.617 1 92.31 99 THR B O 1
ATOM 1636 N N . GLU B 1 100 ? -12.805 6.957 -7.559 1 94.69 100 GLU B N 1
ATOM 1637 C CA . GLU B 1 100 ? -13.133 7.84 -8.672 1 94.69 100 GLU B CA 1
ATOM 1638 C C . GLU B 1 100 ? -12.203 9.047 -8.719 1 94.69 100 GLU B C 1
ATOM 1640 O O . GLU B 1 100 ? -12.062 9.688 -9.758 1 94.69 100 GLU B O 1
ATOM 1645 N N . THR B 1 101 ? -11.664 9.367 -7.555 1 96.25 101 THR B N 1
ATOM 1646 C CA . THR B 1 101 ? -10.688 10.461 -7.52 1 96.25 101 THR B CA 1
ATOM 1647 C C . THR B 1 101 ? -9.406 10.055 -8.242 1 96.25 101 THR B C 1
ATOM 1649 O O . THR B 1 101 ? -8.82 9.008 -7.949 1 96.25 101 THR B O 1
ATOM 1652 N N . PRO B 1 102 ? -9 10.836 -9.242 1 96.56 102 PRO B N 1
ATOM 1653 C CA . PRO B 1 102 ? -7.746 10.484 -9.906 1 96.56 102 PRO B CA 1
ATOM 1654 C C . PRO B 1 102 ? -6.578 10.352 -8.938 1 96.56 102 PRO B C 1
ATOM 1656 O O . PRO B 1 102 ? -6.359 11.242 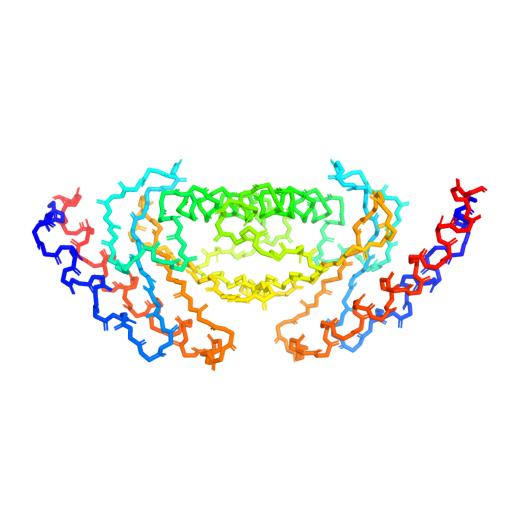-8.109 1 96.56 102 PRO B O 1
ATOM 1659 N N . ALA B 1 103 ? -5.84 9.273 -9.109 1 95.75 103 ALA B N 1
ATOM 1660 C CA . ALA B 1 103 ? -4.734 8.984 -8.203 1 95.75 103 ALA B CA 1
ATOM 1661 C C . ALA B 1 103 ? -3.715 10.125 -8.203 1 95.75 103 ALA B C 1
ATOM 1663 O O . ALA B 1 103 ? -3.207 10.508 -7.148 1 95.75 103 ALA B O 1
ATOM 1664 N N . GLY B 1 104 ? -3.395 10.641 -9.414 1 95.5 104 GLY B N 1
ATOM 1665 C CA . GLY B 1 104 ? -2.439 11.727 -9.531 1 95.5 104 GLY B CA 1
ATOM 1666 C C . GLY B 1 104 ? -2.859 12.977 -8.773 1 95.5 104 GLY B C 1
ATOM 1667 O O . GLY B 1 104 ? -2.02 13.672 -8.203 1 95.5 104 GLY B O 1
ATOM 1668 N N . LEU B 1 105 ? -4.199 13.273 -8.781 1 97.31 105 LEU B N 1
ATOM 1669 C CA . LEU B 1 105 ? -4.715 14.438 -8.062 1 97.31 105 LEU B CA 1
ATOM 1670 C C . LEU B 1 105 ? -4.598 14.242 -6.555 1 97.31 105 LEU B C 1
ATOM 1672 O O . LEU B 1 105 ? -4.16 15.148 -5.836 1 97.31 105 LEU B O 1
ATOM 1676 N N . LEU B 1 106 ? -5.02 13.109 -6.039 1 98 106 LEU B N 1
ATOM 1677 C CA . LEU B 1 106 ? -4.883 12.789 -4.621 1 98 106 LEU B CA 1
ATOM 1678 C C . LEU B 1 106 ? -3.43 12.922 -4.172 1 98 106 LEU B C 1
ATOM 1680 O O . LEU B 1 106 ? -3.148 13.555 -3.15 1 98 106 LEU B O 1
ATOM 1684 N N . LYS B 1 107 ? -2.543 12.383 -4.969 1 97.62 107 LYS B N 1
ATOM 1685 C CA . LYS B 1 107 ? -1.113 12.422 -4.68 1 97.62 107 LYS B CA 1
ATOM 1686 C C . LYS B 1 107 ? -0.613 13.867 -4.605 1 97.62 107 LYS B C 1
ATOM 1688 O O . LYS B 1 107 ? 0.081 14.242 -3.66 1 97.62 107 LYS B O 1
ATOM 1693 N N . ALA B 1 108 ? -0.998 14.664 -5.555 1 97.69 108 ALA B N 1
ATOM 1694 C CA . ALA B 1 108 ? -0.555 16.047 -5.617 1 97.69 108 ALA B CA 1
ATOM 1695 C C . ALA B 1 108 ? -1.045 16.844 -4.402 1 97.69 108 ALA B C 1
ATOM 1697 O O . ALA B 1 108 ? -0.293 17.625 -3.816 1 97.69 108 ALA B O 1
ATOM 1698 N N . LYS B 1 109 ? -2.289 16.609 -4.043 1 98.38 109 LYS B N 1
ATOM 1699 C CA . LYS B 1 109 ? -2.869 17.328 -2.914 1 98.38 109 LYS B CA 1
ATOM 1700 C C . LYS B 1 109 ? -2.184 16.953 -1.605 1 98.38 109 LYS B C 1
ATOM 1702 O O . LYS B 1 109 ? -1.86 17.812 -0.79 1 98.38 109 LYS B O 1
ATOM 1707 N N . VAL B 1 110 ? -1.941 15.695 -1.416 1 98.5 110 VAL B N 1
ATOM 1708 C CA . VAL B 1 110 ? -1.315 15.203 -0.193 1 98.5 110 VAL B CA 1
ATOM 1709 C C . VAL B 1 110 ? 0.124 15.703 -0.11 1 98.5 110 VAL B C 1
ATOM 1711 O O . VAL B 1 110 ? 0.584 16.109 0.958 1 98.5 110 VAL B O 1
ATOM 1714 N N . GLU B 1 111 ? 0.823 15.695 -1.254 1 98.12 111 GLU B N 1
ATOM 1715 C CA . GLU B 1 111 ? 2.205 16.172 -1.274 1 98.12 111 GLU B CA 1
ATOM 1716 C C . GLU B 1 111 ? 2.281 17.656 -0.98 1 98.12 111 GLU B C 1
ATOM 1718 O O . GLU B 1 111 ? 3.164 18.109 -0.245 1 98.12 111 GLU B O 1
ATOM 1723 N N . THR B 1 112 ? 1.399 18.406 -1.553 1 98.19 112 THR B N 1
ATOM 1724 C CA . THR B 1 112 ? 1.373 19.844 -1.326 1 98.19 112 THR B CA 1
ATOM 1725 C C . THR B 1 112 ? 1.094 20.156 0.142 1 98.19 112 THR B C 1
ATOM 1727 O O . THR B 1 112 ? 1.808 20.953 0.76 1 98.19 112 THR B O 1
ATOM 1730 N N . LEU B 1 113 ? 0.082 19.516 0.683 1 98.19 113 LEU B N 1
ATOM 1731 C CA . LEU B 1 113 ? -0.26 19.734 2.082 1 98.19 113 LEU B CA 1
ATOM 1732 C C . LEU B 1 113 ? 0.857 19.25 3 1 98.19 113 LEU B C 1
ATOM 1734 O O . LEU B 1 113 ? 1.15 19.875 4.016 1 98.19 113 LEU B O 1
ATOM 1738 N N . GLY B 1 114 ? 1.429 18.125 2.688 1 97.69 114 GLY B N 1
ATOM 1739 C CA . GLY B 1 114 ? 2.561 17.609 3.443 1 97.69 114 GLY B CA 1
ATOM 1740 C C . GLY B 1 114 ? 3.727 18.578 3.5 1 97.69 114 GLY B C 1
ATOM 1741 O O . GLY B 1 114 ? 4.332 18.766 4.559 1 97.69 114 GLY B O 1
ATOM 1742 N N . ALA B 1 115 ? 4.051 19.156 2.359 1 96.69 115 ALA B N 1
ATOM 1743 C CA . ALA B 1 115 ? 5.125 20.141 2.295 1 96.69 115 ALA B CA 1
ATOM 1744 C C . ALA B 1 115 ? 4.809 21.375 3.152 1 96.69 115 ALA B C 1
ATOM 1746 O O . ALA B 1 115 ? 5.676 21.875 3.863 1 96.69 115 ALA B O 1
ATOM 1747 N N . TYR B 1 116 ? 3.596 21.844 3.096 1 96.19 116 TYR B N 1
ATOM 1748 C CA . TYR B 1 116 ? 3.15 22.969 3.912 1 96.19 116 TYR B CA 1
ATOM 1749 C C . TYR B 1 116 ? 3.301 22.656 5.395 1 96.19 116 TYR B C 1
ATOM 1751 O O . TYR B 1 116 ? 3.818 23.469 6.16 1 96.19 116 TYR B O 1
ATOM 1759 N N . LEU B 1 117 ? 2.867 21.469 5.793 1 95.38 117 LEU B N 1
ATOM 1760 C CA . LEU B 1 117 ? 2.912 21.078 7.199 1 95.38 117 LEU B CA 1
ATOM 1761 C C . LEU B 1 117 ? 4.352 20.906 7.664 1 95.38 117 LEU B C 1
ATOM 1763 O O . LEU B 1 117 ? 4.676 21.188 8.82 1 95.38 117 LEU B O 1
ATOM 1767 N N . THR B 1 118 ? 5.152 20.391 6.785 1 94.56 118 THR B N 1
ATOM 1768 C CA . THR B 1 118 ? 6.566 20.266 7.121 1 94.56 118 THR B CA 1
ATOM 1769 C C . THR B 1 118 ? 7.168 21.609 7.484 1 94.56 118 THR B C 1
ATOM 1771 O O . THR B 1 118 ? 7.848 21.734 8.508 1 94.56 118 THR B O 1
ATOM 1774 N N . ALA B 1 119 ? 6.918 22.594 6.719 1 92.56 119 ALA B N 1
ATOM 1775 C CA . ALA B 1 119 ? 7.43 23.953 6.969 1 92.56 119 ALA B CA 1
ATOM 1776 C C . ALA B 1 119 ? 6.879 24.5 8.281 1 92.56 119 ALA B C 1
ATOM 1778 O O . ALA B 1 119 ? 7.605 25.156 9.031 1 92.56 119 ALA B O 1
ATOM 1779 N N . SER B 1 120 ? 5.66 24.172 8.547 1 88.75 120 SER B N 1
ATOM 1780 C CA . SER B 1 120 ? 4.992 24.703 9.734 1 88.75 120 SER B CA 1
ATOM 1781 C C . SER B 1 120 ? 5.457 23.969 10.992 1 88.75 120 SER B C 1
ATOM 1783 O O . SER B 1 120 ? 5.629 24.594 12.047 1 88.75 120 SER B O 1
ATOM 1785 N N . LEU B 1 121 ? 5.66 22.672 10.938 1 87.06 121 LEU B N 1
ATOM 1786 C CA . LEU B 1 121 ? 6.012 21.844 12.086 1 87.06 121 LEU B CA 1
ATOM 1787 C C . LEU B 1 121 ? 7.492 21.984 12.43 1 87.06 121 LEU B C 1
ATOM 1789 O O . LEU B 1 121 ? 7.879 21.875 13.594 1 87.06 121 LEU B O 1
ATOM 1793 N N . ASP B 1 122 ? 8.234 22.109 11.453 1 81.56 122 ASP B N 1
ATOM 1794 C CA . ASP B 1 122 ? 9.664 22.328 11.664 1 81.56 122 ASP B CA 1
ATOM 1795 C C . ASP B 1 122 ? 9.922 23.625 12.422 1 81.56 122 ASP B C 1
ATOM 1797 O O . ASP B 1 122 ? 10.883 23.734 13.188 1 81.56 122 ASP B O 1
ATOM 1801 N N . GLN B 1 123 ? 9.078 24.578 12.266 1 73.75 123 GLN B N 1
ATOM 1802 C CA . GLN B 1 123 ? 9.195 25.859 12.953 1 73.75 123 GLN B CA 1
ATOM 1803 C C . GLN B 1 123 ? 8.828 25.734 14.43 1 73.75 123 GLN B C 1
ATOM 1805 O O . GLN B 1 123 ? 9.328 26.484 15.266 1 73.75 123 GLN B O 1
ATOM 1810 N N . ILE B 1 124 ? 7.961 24.734 14.672 1 64.88 124 ILE B N 1
ATOM 1811 C CA . ILE B 1 124 ? 7.543 24.578 16.062 1 64.88 124 ILE B CA 1
ATOM 1812 C C . ILE B 1 124 ? 8.547 23.703 16.797 1 64.88 124 ILE B C 1
ATOM 1814 O O . ILE B 1 124 ? 8.789 23.891 18 1 64.88 124 ILE B O 1
ATOM 1818 N N . GLU B 1 125 ? 8.961 22.688 16.203 1 58.31 125 GLU B N 1
ATOM 1819 C CA . GLU B 1 125 ? 9.914 21.781 16.844 1 58.31 125 GLU B CA 1
ATOM 1820 C C . GLU B 1 125 ? 11.258 22.484 17.094 1 58.31 125 GLU B C 1
ATOM 1822 O O . GLU B 1 125 ? 12.086 22 17.859 1 58.31 125 GLU B O 1
ATOM 1827 N N . MET B 1 126 ? 11.5 23.641 16.484 1 46.38 126 MET B N 1
ATOM 1828 C CA . MET B 1 126 ? 12.688 24.438 16.812 1 46.38 126 MET B CA 1
ATOM 1829 C C . MET B 1 126 ? 12.414 25.375 17.969 1 46.38 126 MET B C 1
ATOM 183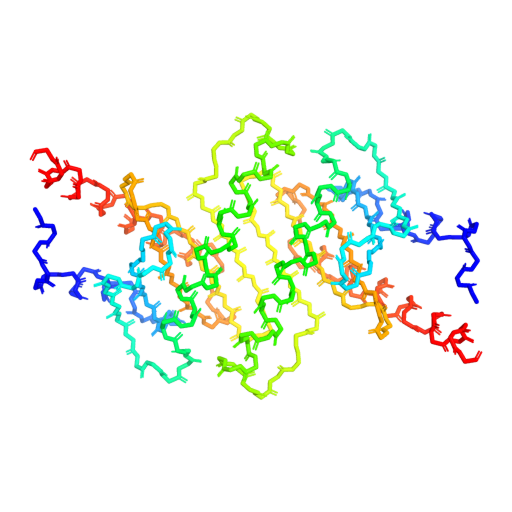1 O O . MET B 1 126 ? 11.281 25.812 18.172 1 46.38 126 MET B O 1
#

Sequence (252 aa):
MLRAKVLPEVLGQIVGDGITACMLVTLEGALVGSVGDGKAVDHKVVGAIASHTWGEYLHAGKEANPAGDLRTMLVELERGRLAMTVAGKSFLLCAYSSTETPAGLLKAKVETLGAYLTASLDQIEMMLRAKVLPEVLGQIVGDGITACMLVTLEGALVGSVGDGKAVDHKVVGAIASHTWGEYLHAGKEANPAGDLRTMLVELERGRLAMTVAGKSFLLCAYSSTETPAGLLKAKVETLGAYLTASLDQIEM

InterPro domains:
  IPR004942 Roadblock/LAMTOR2 domain [PF03259] (17-96)
  IPR004942 Roadblock/LAMTOR2 domain [SM00960] (7-97)
  IPR037587 Ragulator complex protein LAMTOR2-like [PTHR13323] (1-124)

pLDDT: mean 88.56, std 13.1, range [45.75, 98.5]

Solvent-accessible surface area (backbone atoms only — not comparable to full-atom values): 12911 Å² total; per-residue (Å²): 90,75,56,72,82,50,47,45,61,60,43,40,70,65,46,48,90,46,25,55,28,24,36,35,19,32,62,86,20,50,75,75,49,61,33,58,80,55,75,73,40,49,64,63,60,50,35,33,50,49,21,51,49,48,51,50,49,53,62,49,29,42,69,39,40,63,89,52,81,83,57,49,39,40,37,40,50,88,73,23,30,41,34,38,23,51,26,47,92,59,30,33,32,37,37,36,28,38,69,82,40,54,66,70,58,55,47,50,52,48,49,52,51,16,53,54,43,20,61,55,39,52,59,33,79,93,88,74,55,71,82,49,46,45,61,61,46,40,70,67,46,47,90,48,26,54,28,24,36,35,17,31,64,87,20,51,74,76,48,61,35,57,80,56,74,72,40,50,64,64,61,50,35,34,50,50,22,50,49,48,49,52,47,53,62,48,28,42,69,39,40,64,89,52,81,82,55,49,42,39,39,38,49,88,74,25,30,40,34,37,23,52,24,47,94,58,29,34,32,36,38,34,25,38,70,81,36,54,65,71,57,55,47,50,51,48,48,52,52,17,53,53,43,19,61,54,38,52,59,31,79,94

Organism: Phytophthora infestans (NCBI:txid4787)

Radius of gyration: 18.54 Å; Cα contacts (8 Å, |Δi|>4): 507; chains: 2; bounding box: 38×57×39 Å